Protein AF-A0A0H1B992-F1 (afdb_monomer_lite)

Secondary structure (DSSP, 8-state):
---------HHHHHHHHHHH--PPPP-----PPP------------PPPP---PPP----S-SSSSSS-SS-SSSSSSSTT--S---------------SEEEEEEEES-STT-EEEEEEEEPPPP-TTEEEEEEEEE---HHHHHHHTT-TT----STTS-----S-EEEEEEEE-TT--S--TT-EEEE-SEEEE-TT--EEETTEEESEEEBTTTB--SSBSEEEEEGGG-EEPPTT--HHHHHHHHHHHHHHHHHHTTS---TT-EEEEES--HHHHHHHHHHHHHTTPEEEEE--GGGHHHHHHTT-SEEE-TTS-HHHHHHHHTTT-S-EEEEESSHHIIIIIS-TT--TT-EE-HHHHHHHS-GGGT-

Organism: NCBI:txid2060906

Structure (mmCIF, N/CA/C/O backbone):
data_AF-A0A0H1B992-F1
#
_entry.id   AF-A0A0H1B992-F1
#
loop_
_atom_site.group_PDB
_atom_site.id
_atom_site.type_symbol
_atom_site.label_atom_id
_atom_site.label_alt_id
_atom_site.label_comp_id
_atom_site.label_asym_id
_atom_site.label_entity_id
_atom_site.label_seq_id
_atom_site.pdbx_PDB_ins_code
_atom_site.Cartn_x
_atom_site.Cartn_y
_atom_site.Cartn_z
_atom_site.occupancy
_atom_site.B_iso_or_equiv
_atom_site.auth_seq_id
_atom_site.auth_comp_id
_atom_site.auth_asym_id
_atom_site.auth_atom_id
_atom_site.pdbx_PDB_model_num
ATOM 1 N N . MET A 1 1 ? 22.104 -26.427 13.240 1.00 33.34 1 MET A N 1
ATOM 2 C CA . MET A 1 1 ? 21.343 -25.711 14.288 1.00 33.34 1 MET A CA 1
ATOM 3 C C . MET A 1 1 ? 20.213 -24.947 13.618 1.00 33.34 1 MET A C 1
ATOM 5 O O . MET A 1 1 ? 20.468 -23.982 12.915 1.00 33.34 1 MET A O 1
ATOM 9 N N . THR A 1 2 ? 18.980 -25.427 13.746 1.00 29.86 2 THR A N 1
ATOM 10 C CA . THR A 1 2 ? 17.779 -24.781 13.200 1.00 29.86 2 THR A CA 1
ATOM 11 C C . THR A 1 2 ? 17.479 -23.501 13.976 1.00 29.86 2 THR A C 1
ATOM 13 O O . THR A 1 2 ? 17.112 -23.558 15.150 1.00 29.86 2 THR A O 1
ATOM 16 N N . ALA A 1 3 ? 17.645 -22.343 13.335 1.00 29.53 3 ALA A N 1
ATOM 17 C CA . ALA A 1 3 ? 17.247 -21.063 13.903 1.00 29.53 3 ALA A CA 1
ATOM 18 C C . ALA A 1 3 ? 15.719 -21.039 14.063 1.00 29.53 3 ALA A C 1
ATOM 20 O O . ALA A 1 3 ? 14.977 -20.945 13.086 1.00 29.53 3 ALA A O 1
ATOM 21 N N . LYS A 1 4 ? 15.237 -21.152 15.307 1.00 29.66 4 LYS A N 1
ATOM 22 C CA . LYS A 1 4 ? 13.838 -20.877 15.652 1.00 29.66 4 LYS A CA 1
ATOM 23 C C . LYS A 1 4 ? 13.537 -19.430 15.257 1.00 29.66 4 LYS A C 1
ATOM 25 O O . LYS A 1 4 ? 14.027 -18.502 15.898 1.00 29.66 4 LYS A O 1
ATOM 30 N N . LYS A 1 5 ? 12.732 -19.243 14.208 1.00 37.19 5 LYS A N 1
ATOM 31 C CA . LYS A 1 5 ? 12.139 -17.951 13.850 1.00 37.19 5 LYS A CA 1
ATOM 32 C C . LYS A 1 5 ? 11.299 -17.509 15.053 1.00 37.19 5 LYS A C 1
ATOM 34 O O . LYS A 1 5 ? 10.285 -18.125 15.364 1.00 37.19 5 LYS A O 1
ATOM 39 N N . ARG A 1 6 ? 11.789 -16.525 15.806 1.00 35.16 6 ARG A N 1
ATOM 40 C CA . ARG A 1 6 ? 11.125 -16.014 17.007 1.00 35.16 6 ARG A CA 1
ATOM 41 C C . ARG A 1 6 ? 9.966 -15.135 16.535 1.00 35.16 6 ARG A C 1
ATOM 43 O O . ARG A 1 6 ? 10.181 -13.995 16.140 1.00 35.16 6 ARG A O 1
ATOM 50 N N . THR A 1 7 ? 8.758 -15.686 16.492 1.00 36.69 7 THR A N 1
ATOM 51 C CA . THR A 1 7 ? 7.529 -14.922 16.258 1.00 36.69 7 THR A CA 1
ATOM 52 C C . THR A 1 7 ? 7.305 -14.035 17.477 1.00 36.69 7 THR A C 1
ATOM 54 O O . THR A 1 7 ? 6.863 -14.504 18.522 1.00 36.69 7 THR A O 1
ATOM 57 N N . LEU A 1 8 ? 7.692 -12.765 17.369 1.00 40.56 8 LEU A N 1
ATOM 58 C CA . LEU A 1 8 ? 7.331 -11.745 18.349 1.00 40.56 8 LEU A CA 1
ATOM 59 C C . LEU A 1 8 ? 5.805 -11.655 18.404 1.00 40.56 8 LEU A C 1
ATOM 61 O O . LEU A 1 8 ? 5.127 -11.707 17.372 1.00 40.56 8 LEU A O 1
ATOM 65 N N . SER A 1 9 ? 5.252 -11.526 19.605 1.00 47.59 9 SER A N 1
ATOM 66 C CA . SER A 1 9 ? 3.835 -11.237 19.752 1.00 47.59 9 SER A CA 1
ATOM 67 C C . SER A 1 9 ? 3.519 -9.912 19.053 1.00 47.59 9 SER A C 1
ATOM 69 O O . SER A 1 9 ? 4.315 -8.978 19.035 1.00 47.59 9 SER A O 1
ATOM 71 N N . SER A 1 10 ? 2.322 -9.793 18.488 1.00 45.12 10 SER A N 1
ATOM 72 C CA . SER A 1 10 ? 1.835 -8.540 17.876 1.00 45.12 10 SER A CA 1
ATOM 73 C C . SER A 1 10 ? 1.993 -7.278 18.759 1.00 45.12 10 SER A C 1
ATOM 75 O O . SER A 1 10 ? 2.078 -6.175 18.228 1.00 45.12 10 SER A O 1
ATOM 77 N N . THR A 1 11 ? 2.089 -7.421 20.088 1.00 41.00 11 THR A N 1
ATOM 78 C CA . THR A 1 11 ? 2.408 -6.318 21.011 1.00 41.00 11 THR A CA 1
ATOM 79 C C . THR A 1 11 ? 3.899 -5.965 20.988 1.00 41.00 11 THR A C 1
ATOM 81 O O . THR A 1 11 ? 4.242 -4.792 20.895 1.00 41.00 11 THR A O 1
ATOM 84 N N . GLU A 1 12 ? 4.790 -6.958 20.999 1.00 48.06 12 GLU A N 1
ATOM 85 C CA . GLU A 1 12 ? 6.239 -6.747 20.872 1.00 48.06 12 GLU A CA 1
ATOM 86 C C . GLU A 1 12 ? 6.615 -6.194 19.489 1.00 48.06 12 GLU A C 1
ATOM 88 O O . GLU A 1 12 ? 7.501 -5.349 19.396 1.00 48.06 12 GLU A O 1
ATOM 93 N N . ASN A 1 13 ? 5.908 -6.597 18.424 1.00 52.28 13 ASN A N 1
ATOM 94 C CA . ASN A 1 13 ? 6.060 -6.004 17.089 1.00 52.28 13 ASN A CA 1
ATOM 95 C C . ASN A 1 13 ? 5.661 -4.525 17.073 1.00 52.28 13 ASN A C 1
ATOM 97 O O . ASN A 1 13 ? 6.377 -3.710 16.495 1.00 52.28 13 ASN A O 1
ATOM 101 N N . LEU A 1 14 ? 4.556 -4.167 17.737 1.00 44.19 14 LEU A N 1
ATOM 102 C CA . LEU A 1 14 ? 4.142 -2.772 17.890 1.00 44.19 14 LEU A CA 1
ATOM 103 C C . LEU A 1 14 ? 5.194 -1.979 18.677 1.00 44.19 14 LEU A C 1
ATOM 105 O O . LEU A 1 14 ? 5.631 -0.928 18.223 1.00 44.19 14 LEU A O 1
ATOM 109 N N . GLU A 1 15 ? 5.666 -2.489 19.814 1.00 52.94 15 GLU A N 1
ATOM 110 C CA . GLU A 1 15 ? 6.710 -1.823 20.601 1.00 52.94 15 GLU A CA 1
ATOM 111 C C . GLU A 1 15 ? 8.038 -1.687 19.839 1.00 52.94 15 GLU A C 1
ATOM 113 O O . GLU A 1 15 ? 8.702 -0.655 19.944 1.00 52.94 15 GLU A O 1
ATOM 118 N N . HIS A 1 16 ? 8.429 -2.697 19.058 1.00 54.69 16 HIS A N 1
ATOM 119 C CA . HIS A 1 16 ? 9.642 -2.675 18.242 1.00 54.69 16 HIS A CA 1
ATOM 120 C C . HIS A 1 16 ? 9.533 -1.689 17.070 1.00 54.69 16 HIS A C 1
ATOM 122 O O . HIS A 1 16 ? 10.437 -0.873 16.874 1.00 54.69 16 HIS A O 1
ATOM 128 N N . ALA A 1 17 ? 8.412 -1.699 16.341 1.00 52.25 17 ALA A N 1
ATOM 129 C CA . ALA A 1 17 ? 8.129 -0.729 15.286 1.00 52.25 17 ALA A CA 1
ATOM 130 C C . ALA A 1 17 ? 8.134 0.704 15.845 1.00 52.25 17 ALA A C 1
ATOM 132 O O . ALA A 1 17 ? 8.786 1.584 15.297 1.00 52.25 17 ALA A O 1
ATOM 133 N N . MET A 1 18 ? 7.498 0.947 16.995 1.00 56.59 18 MET A N 1
ATOM 134 C CA . MET A 1 18 ? 7.452 2.295 17.575 1.00 56.59 18 MET A CA 1
ATOM 135 C C . MET A 1 18 ? 8.812 2.775 18.107 1.00 56.59 18 MET A C 1
ATOM 137 O O . MET A 1 18 ? 9.089 3.972 18.081 1.00 56.59 18 MET A O 1
ATOM 141 N N . LYS A 1 19 ? 9.692 1.867 18.553 1.00 53.75 19 LYS A N 1
ATOM 142 C CA . LYS A 1 19 ? 11.072 2.206 18.954 1.00 53.75 19 LYS A CA 1
ATOM 143 C C . LYS A 1 19 ? 11.981 2.530 17.763 1.00 53.75 19 LYS A C 1
ATOM 145 O O . LYS A 1 19 ? 12.925 3.297 17.931 1.00 53.75 19 LYS A O 1
ATOM 150 N N . THR A 1 20 ? 11.708 1.964 16.588 1.00 46.25 20 THR A N 1
ATOM 151 C CA . THR A 1 20 ? 12.530 2.119 15.371 1.00 46.25 20 THR A CA 1
ATOM 152 C C . THR A 1 20 ? 12.124 3.310 14.497 1.00 46.25 20 THR A C 1
ATOM 154 O O . THR A 1 20 ? 12.910 3.737 13.661 1.00 46.25 20 THR A O 1
ATOM 157 N N . VAL A 1 21 ? 10.970 3.938 14.752 1.00 43.44 21 VAL A N 1
ATOM 158 C CA . VAL A 1 21 ? 10.470 5.141 14.041 1.00 43.44 21 VAL A CA 1
ATOM 159 C C . VAL A 1 21 ? 11.277 6.432 14.335 1.00 43.44 21 VAL A C 1
ATOM 161 O O . VAL A 1 21 ? 10.907 7.525 13.920 1.00 43.44 21 VAL A O 1
ATOM 164 N N . LYS A 1 22 ? 12.447 6.348 14.981 1.00 36.16 22 LYS A N 1
ATOM 165 C CA . LYS A 1 22 ? 13.398 7.470 15.057 1.00 36.16 22 LYS A CA 1
ATOM 166 C C . LYS A 1 22 ? 14.376 7.404 13.885 1.00 36.16 22 LYS A C 1
ATOM 168 O O . LYS A 1 22 ? 15.439 6.805 14.005 1.00 36.16 22 LYS A O 1
ATOM 173 N N . ILE A 1 23 ? 14.027 8.024 12.760 1.00 34.78 23 ILE A N 1
ATOM 174 C CA . ILE A 1 23 ? 14.986 8.217 11.665 1.00 34.78 23 ILE A CA 1
ATOM 175 C C . ILE A 1 23 ? 15.911 9.383 12.039 1.00 34.78 23 ILE A C 1
ATOM 177 O O . ILE A 1 23 ? 15.449 10.456 12.429 1.00 34.78 23 ILE A O 1
ATOM 181 N N . SER A 1 24 ? 17.218 9.144 11.955 1.00 29.44 24 SER A N 1
ATOM 182 C CA . SER A 1 24 ? 18.274 10.153 12.050 1.00 29.44 24 SER A CA 1
ATOM 183 C C . SER A 1 24 ? 18.042 11.296 11.058 1.00 29.44 24 SER A C 1
ATOM 185 O O . SER A 1 24 ? 17.546 11.073 9.956 1.00 29.44 24 SER A O 1
ATOM 187 N N . GLN A 1 25 ? 18.405 12.519 11.449 1.00 24.23 25 GLN A N 1
ATOM 188 C CA . GLN A 1 25 ? 18.261 13.720 10.622 1.00 24.23 25 GLN A CA 1
ATOM 189 C C . GLN A 1 25 ? 18.847 13.519 9.209 1.00 24.23 25 GLN A C 1
ATOM 191 O O . GLN A 1 25 ? 19.928 12.937 9.092 1.00 24.23 25 GLN A O 1
ATOM 196 N N . PRO A 1 26 ? 18.192 14.015 8.142 1.00 28.14 26 PRO A N 1
ATOM 197 C CA . PRO A 1 26 ? 18.832 14.118 6.839 1.00 28.14 26 PRO A CA 1
ATOM 198 C C . PRO A 1 26 ? 20.002 15.100 6.949 1.00 28.14 26 PRO A C 1
ATOM 200 O O . PRO A 1 26 ? 19.810 16.274 7.260 1.00 28.14 26 PRO A O 1
ATOM 203 N N . THR A 1 27 ? 21.221 14.629 6.708 1.00 26.48 27 THR A N 1
ATOM 204 C CA . THR A 1 27 ? 22.403 15.482 6.572 1.00 26.48 27 THR A CA 1
ATOM 205 C C . THR A 1 27 ? 22.439 16.075 5.165 1.00 26.48 27 THR A C 1
ATOM 207 O O . THR A 1 27 ? 23.174 15.586 4.313 1.00 26.48 27 THR A O 1
ATOM 210 N N . THR A 1 28 ? 21.652 17.117 4.901 1.00 28.95 28 THR A N 1
ATOM 211 C CA . THR A 1 28 ? 21.875 18.012 3.750 1.00 28.95 28 THR A CA 1
ATOM 212 C C . THR A 1 28 ? 21.507 19.452 4.123 1.00 28.95 28 THR A C 1
ATOM 214 O O . THR A 1 28 ? 20.514 19.620 4.831 1.00 28.95 28 THR A O 1
ATOM 217 N N . PRO A 1 29 ? 22.270 20.476 3.686 1.00 27.73 29 PRO A N 1
ATOM 218 C CA . PRO A 1 29 ? 22.110 21.852 4.156 1.00 27.73 29 PRO A CA 1
ATOM 219 C C . PRO A 1 29 ? 20.812 22.500 3.664 1.00 27.73 29 PRO A C 1
ATOM 221 O O . PRO A 1 29 ? 20.338 22.205 2.566 1.00 27.73 29 PRO A O 1
ATOM 224 N N . ASP A 1 30 ? 20.290 23.404 4.491 1.00 30.11 30 ASP A N 1
ATOM 225 C CA . ASP A 1 30 ? 19.092 24.209 4.270 1.00 30.11 30 ASP 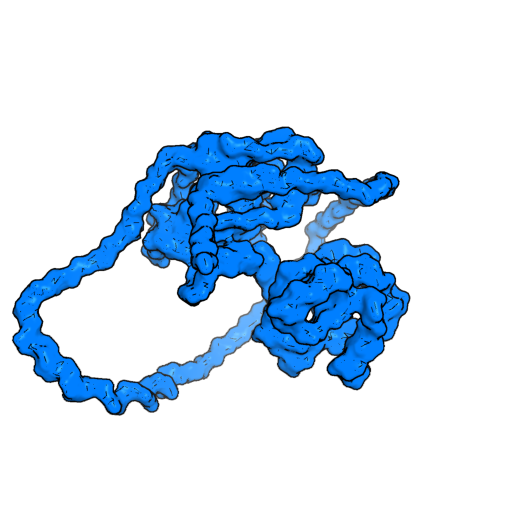A CA 1
ATOM 226 C C . ASP A 1 30 ? 19.105 24.938 2.917 1.00 30.11 30 ASP A C 1
ATOM 228 O O . ASP A 1 30 ? 19.989 25.748 2.633 1.00 30.11 30 ASP A O 1
ATOM 232 N N . HIS A 1 31 ? 18.069 24.710 2.110 1.00 26.52 31 HIS A N 1
ATOM 233 C CA . HIS A 1 31 ? 17.707 25.600 1.012 1.00 26.52 31 HIS A CA 1
ATOM 234 C C . HIS A 1 31 ? 16.240 26.010 1.155 1.00 26.52 31 HIS A C 1
ATOM 236 O O . HIS A 1 31 ? 15.357 25.175 1.353 1.00 26.52 31 HIS A O 1
ATOM 242 N N . GLU A 1 32 ? 16.025 27.324 1.102 1.00 23.48 32 GLU A N 1
ATOM 243 C CA . GLU A 1 32 ? 14.761 28.026 1.310 1.00 23.48 32 GLU A CA 1
ATOM 244 C C . GLU A 1 32 ? 13.613 27.435 0.478 1.00 23.48 32 GLU A C 1
ATOM 246 O O . GLU A 1 32 ? 13.739 27.208 -0.725 1.00 23.48 32 GLU A O 1
ATOM 251 N N . ILE A 1 33 ? 12.469 27.210 1.129 1.00 25.02 33 ILE A N 1
ATOM 252 C CA . ILE A 1 33 ? 11.219 26.777 0.498 1.00 25.02 33 ILE A CA 1
ATOM 253 C C . ILE A 1 33 ? 10.534 28.022 -0.088 1.00 25.02 33 ILE A C 1
ATOM 255 O O . ILE A 1 33 ? 10.126 28.888 0.691 1.00 25.02 33 ILE A O 1
ATOM 259 N N . PRO A 1 34 ? 10.337 28.141 -1.415 1.00 23.30 34 PRO A N 1
ATOM 260 C CA . PRO A 1 34 ? 9.554 29.233 -1.972 1.00 23.30 34 PRO A CA 1
ATOM 261 C C . PRO A 1 34 ? 8.068 29.016 -1.670 1.00 23.30 34 PRO A C 1
ATOM 263 O O . PRO A 1 34 ? 7.473 27.998 -2.031 1.00 23.30 34 PRO A O 1
ATOM 266 N N . THR A 1 35 ? 7.459 29.997 -1.015 1.00 27.19 35 THR A N 1
ATOM 267 C CA . THR A 1 35 ? 6.020 30.097 -0.768 1.00 27.19 35 THR A CA 1
ATOM 268 C C . THR A 1 35 ? 5.288 30.259 -2.106 1.00 27.19 35 THR A C 1
ATOM 270 O O . THR A 1 35 ? 5.366 31.318 -2.723 1.00 27.19 35 THR A O 1
ATOM 273 N N . ALA A 1 36 ? 4.570 29.233 -2.575 1.00 25.11 36 ALA A N 1
ATOM 274 C CA . ALA A 1 36 ? 3.721 29.337 -3.765 1.00 25.11 36 ALA A CA 1
ATOM 275 C C . ALA A 1 36 ? 2.233 29.314 -3.386 1.00 25.11 36 ALA A C 1
ATOM 277 O O . ALA A 1 36 ? 1.718 28.361 -2.804 1.00 25.11 36 ALA A O 1
ATOM 278 N N . CYS A 1 37 ? 1.605 30.440 -3.712 1.00 22.36 37 CYS A N 1
ATOM 279 C CA . CYS A 1 37 ? 0.256 30.917 -3.454 1.00 22.36 37 CYS A CA 1
ATOM 280 C C . CYS A 1 37 ? -0.909 29.945 -3.704 1.00 22.36 37 CYS A C 1
ATOM 282 O O . CYS A 1 37 ? -0.958 29.212 -4.689 1.00 22.36 37 CYS A O 1
ATOM 284 N N . ASN A 1 38 ? -1.930 30.111 -2.856 1.00 26.06 38 ASN A N 1
ATOM 285 C CA . ASN A 1 38 ? -3.332 29.829 -3.152 1.00 26.06 38 ASN A CA 1
ATOM 286 C C . ASN A 1 38 ? -3.735 30.474 -4.490 1.00 26.06 38 ASN A C 1
ATOM 288 O O . ASN A 1 38 ? -3.838 31.697 -4.572 1.00 26.06 38 ASN A O 1
ATOM 292 N N . ALA A 1 39 ? -4.022 29.663 -5.505 1.00 24.16 39 ALA A N 1
ATOM 293 C CA . ALA A 1 39 ? -4.836 30.072 -6.643 1.00 24.16 39 ALA A CA 1
ATOM 294 C C . ALA A 1 39 ? -6.157 29.300 -6.561 1.00 24.16 39 ALA A C 1
ATOM 296 O O . ALA A 1 39 ? -6.173 28.068 -6.587 1.00 24.16 39 ALA A O 1
ATOM 297 N N . GLY A 1 40 ? -7.247 30.042 -6.362 1.00 24.30 40 GLY A N 1
ATOM 298 C CA . GLY A 1 40 ? -8.601 29.513 -6.293 1.00 24.30 40 GLY A CA 1
ATOM 299 C C . GLY A 1 40 ? -9.002 28.849 -7.605 1.00 24.30 40 GLY A C 1
ATOM 300 O O . GLY A 1 40 ? -8.696 29.350 -8.685 1.00 24.30 40 GLY A O 1
ATOM 301 N N . VAL A 1 41 ? -9.688 27.716 -7.501 1.00 26.34 41 VAL A N 1
ATOM 302 C CA . VAL A 1 41 ? -10.303 27.066 -8.656 1.00 26.34 41 VAL A CA 1
ATOM 303 C C . VAL A 1 41 ? -11.676 27.701 -8.856 1.00 26.34 41 VAL A C 1
ATOM 305 O O . VAL A 1 41 ? -12.564 27.559 -8.014 1.00 26.34 41 VAL A O 1
ATOM 308 N N . ASP A 1 42 ? -11.791 28.453 -9.948 1.00 24.00 42 ASP A N 1
ATOM 309 C CA . ASP A 1 42 ? -13.036 28.975 -10.505 1.00 24.00 42 ASP A CA 1
ATOM 310 C C . ASP A 1 42 ? -13.973 27.811 -10.869 1.00 24.00 42 ASP A C 1
ATOM 312 O O . ASP A 1 42 ? -13.550 26.774 -11.381 1.00 24.00 42 ASP A O 1
ATOM 316 N N . ASN A 1 43 ? -15.249 27.976 -10.541 1.00 29.41 43 ASN A N 1
ATOM 317 C CA . ASN A 1 43 ? -16.262 26.933 -10.483 1.00 29.41 43 ASN A CA 1
ATOM 318 C C . ASN A 1 43 ? -17.294 27.142 -11.602 1.00 29.41 43 ASN A C 1
ATOM 320 O O . ASN A 1 43 ? -18.496 27.242 -11.350 1.00 29.41 43 ASN A O 1
ATOM 324 N N . SER A 1 44 ? -16.827 27.240 -12.848 1.00 23.16 44 SER A N 1
ATOM 325 C CA . SER A 1 44 ? -17.698 27.386 -14.015 1.00 23.16 44 SER A CA 1
ATOM 326 C C . SER A 1 44 ? -17.367 26.379 -15.127 1.00 23.16 44 SER A C 1
ATOM 328 O O . SER A 1 44 ? -16.296 26.375 -15.724 1.00 23.16 44 SER A O 1
ATOM 330 N N . SER A 1 45 ? -18.365 25.531 -15.413 1.00 27.22 45 SER A N 1
ATOM 331 C CA . SER A 1 45 ? -18.587 24.770 -16.658 1.00 27.22 45 SER A CA 1
ATOM 332 C C . SER A 1 45 ? -17.519 23.758 -17.110 1.00 27.22 45 SER A C 1
ATOM 334 O O . SER A 1 45 ? -16.673 24.044 -17.950 1.00 27.22 45 SER A O 1
ATOM 336 N N . ILE A 1 46 ? -17.687 22.504 -16.675 1.00 23.73 46 ILE A N 1
ATOM 337 C CA . ILE A 1 46 ? -17.327 21.327 -17.481 1.00 23.73 46 ILE A CA 1
ATOM 338 C C . ILE A 1 46 ? -18.625 20.559 -17.748 1.00 23.73 46 ILE A C 1
ATOM 340 O O . ILE A 1 46 ? -19.136 19.858 -16.873 1.00 23.73 46 ILE A O 1
ATOM 344 N N . GLU A 1 47 ? -19.181 20.720 -18.948 1.00 22.67 47 GLU A N 1
ATOM 345 C CA . GLU A 1 47 ? -20.176 19.794 -19.490 1.00 22.67 47 GLU A CA 1
ATOM 346 C C . GLU A 1 47 ? -19.491 18.440 -19.715 1.00 22.67 47 GLU A C 1
ATOM 348 O O . GLU A 1 47 ? -18.551 18.327 -20.502 1.00 22.67 47 GLU A O 1
ATOM 353 N N . MET A 1 48 ? -19.933 17.403 -19.002 1.00 23.61 48 MET A N 1
ATOM 354 C CA . MET A 1 48 ? -19.508 16.035 -19.285 1.00 23.61 48 MET A CA 1
ATOM 355 C C . MET A 1 48 ? -20.412 15.444 -20.365 1.00 23.61 48 MET A C 1
ATOM 357 O O . MET A 1 48 ? -21.610 15.271 -20.146 1.00 23.61 48 MET A O 1
ATOM 361 N N . GLN A 1 49 ? -19.813 15.111 -21.510 1.00 22.28 49 GLN A N 1
ATOM 362 C CA . GLN A 1 49 ? -20.423 14.255 -22.522 1.00 22.28 49 GLN A CA 1
ATOM 363 C C . GLN A 1 49 ? -20.823 12.911 -21.896 1.00 22.28 49 GLN A C 1
ATOM 365 O O . GLN A 1 49 ? -20.061 12.304 -21.139 1.00 22.28 49 GLN A O 1
ATOM 370 N N . GLU A 1 50 ? -22.040 12.470 -22.208 1.00 23.14 50 GLU A N 1
ATOM 371 C CA . GLU A 1 50 ? -22.608 11.197 -21.776 1.00 23.14 50 GLU A CA 1
ATOM 372 C C . GLU A 1 50 ? -21.677 10.028 -22.123 1.00 23.14 50 GLU A C 1
ATOM 374 O O . GLU A 1 50 ? -21.323 9.797 -23.279 1.00 23.14 50 GLU A O 1
ATOM 379 N N . VAL A 1 51 ? -21.306 9.245 -21.109 1.00 24.52 51 VAL A N 1
ATOM 380 C CA . VAL A 1 51 ? -20.634 7.960 -21.308 1.00 24.52 51 VAL A CA 1
ATOM 381 C C . VAL A 1 51 ? -21.659 6.990 -21.895 1.00 24.52 51 VAL A C 1
ATOM 383 O O . VAL A 1 51 ? -22.566 6.530 -21.196 1.00 24.52 51 VAL A O 1
ATOM 386 N N . GLN A 1 52 ? -21.516 6.687 -23.188 1.00 22.16 52 GLN A N 1
ATOM 387 C CA . GLN A 1 52 ? -22.266 5.637 -23.872 1.00 22.16 52 GLN A CA 1
ATOM 388 C C . GLN A 1 52 ? -22.146 4.312 -23.105 1.00 22.16 52 GLN A C 1
ATOM 390 O O . GLN A 1 52 ? -21.054 3.791 -22.873 1.00 22.16 52 GLN A O 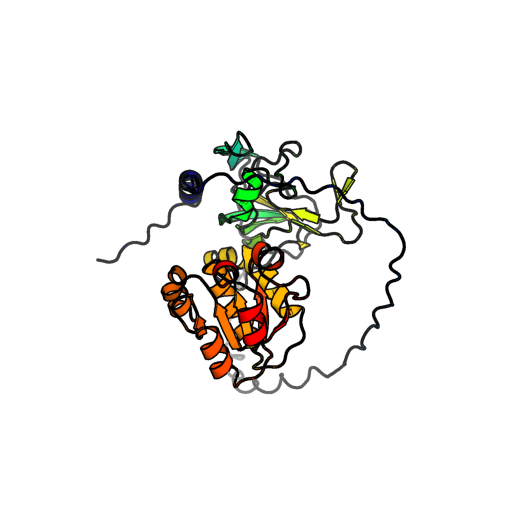1
ATOM 395 N N . ARG A 1 53 ? -23.297 3.751 -22.718 1.00 22.81 53 ARG A N 1
ATOM 396 C CA . ARG A 1 53 ? -23.405 2.374 -22.227 1.00 22.81 53 ARG A CA 1
ATOM 397 C C . ARG A 1 53 ? -23.101 1.422 -23.383 1.00 22.81 53 ARG A C 1
ATOM 399 O O . ARG A 1 53 ? -23.864 1.371 -24.344 1.00 22.81 53 ARG A O 1
ATOM 406 N N . PHE A 1 54 ? -22.025 0.650 -23.274 1.00 24.19 54 PHE A N 1
ATOM 407 C CA . PHE A 1 54 ? -21.779 -0.467 -24.184 1.00 24.19 54 PHE A CA 1
ATOM 408 C C . PHE A 1 54 ? -22.775 -1.613 -23.911 1.00 24.19 54 PHE A C 1
ATOM 410 O O . PHE A 1 54 ? -23.079 -1.884 -22.744 1.00 24.19 54 PHE A O 1
ATOM 417 N N . PRO A 1 55 ? -23.308 -2.278 -24.954 1.00 26.14 55 PRO A N 1
ATOM 418 C CA . PRO A 1 55 ? -24.231 -3.394 -24.798 1.00 26.14 55 PRO A CA 1
ATOM 419 C C . PRO A 1 55 ? -23.530 -4.641 -24.249 1.00 26.14 55 PRO A C 1
ATOM 421 O O . PRO A 1 55 ? -22.396 -4.959 -24.597 1.00 26.14 55 PRO A O 1
ATOM 424 N N . ASN A 1 56 ? -24.262 -5.344 -23.391 1.00 25.31 56 ASN A N 1
ATOM 425 C CA . ASN A 1 56 ? -23.910 -6.615 -22.771 1.00 25.31 56 ASN A CA 1
ATOM 426 C C . ASN A 1 56 ? -23.782 -7.704 -23.862 1.00 25.31 56 ASN A C 1
ATOM 428 O O . ASN A 1 56 ? -24.786 -7.974 -24.529 1.00 25.31 56 ASN A O 1
ATOM 432 N N . PRO A 1 57 ? -22.619 -8.344 -24.082 1.00 26.73 57 PRO A N 1
ATOM 433 C CA . PRO A 1 57 ? -22.545 -9.472 -24.997 1.00 26.73 57 PRO A CA 1
ATOM 434 C C . PRO A 1 57 ? -23.052 -10.722 -24.272 1.00 26.73 57 PRO A C 1
ATOM 436 O O . PRO A 1 57 ? -22.350 -11.337 -23.473 1.00 26.73 57 PRO A O 1
ATOM 439 N N . GLY A 1 58 ? -24.309 -11.079 -24.535 1.00 30.36 58 GLY A N 1
ATOM 440 C CA . GLY A 1 58 ? -24.838 -12.396 -24.206 1.00 30.36 58 GLY A CA 1
ATOM 441 C C . GLY A 1 58 ? -24.100 -13.468 -25.008 1.00 30.36 58 GLY A C 1
ATOM 442 O O . GLY A 1 58 ? -24.151 -13.468 -26.235 1.00 30.36 58 GLY A O 1
ATOM 443 N N . GLY A 1 59 ? -23.424 -14.374 -24.304 1.00 25.98 59 GLY A N 1
ATOM 444 C CA . GLY A 1 59 ? -22.790 -15.575 -24.841 1.00 25.98 59 GLY A CA 1
ATOM 445 C C . GLY A 1 59 ? -22.901 -16.696 -23.808 1.00 25.98 59 GLY A C 1
ATOM 446 O O . GLY A 1 59 ? -22.625 -16.492 -22.631 1.00 25.98 59 GLY A O 1
ATOM 447 N N . SER A 1 60 ? -23.404 -17.842 -24.245 1.00 27.75 60 SER A N 1
ATOM 448 C CA . SER A 1 60 ? -23.931 -18.969 -23.471 1.00 27.75 60 SER A CA 1
ATOM 449 C C . SER A 1 60 ? -22.931 -19.664 -22.534 1.00 27.75 60 SER A C 1
ATOM 451 O O . SER A 1 60 ? -21.934 -20.228 -22.983 1.00 27.75 60 SER A O 1
ATOM 453 N N . LEU A 1 61 ? -23.287 -19.746 -21.249 1.00 28.50 61 LEU A N 1
ATOM 454 C CA . LEU A 1 61 ? -22.761 -20.710 -20.275 1.00 28.50 61 LEU A CA 1
ATOM 455 C C . LEU A 1 61 ? -23.303 -22.112 -20.604 1.00 28.50 61 LEU A C 1
ATOM 457 O O . LEU A 1 61 ? -24.319 -22.525 -20.051 1.00 28.50 61 LEU A O 1
ATOM 461 N N . GLN A 1 62 ? -22.681 -22.826 -21.544 1.00 28.41 62 GLN A N 1
ATOM 462 C CA . GLN A 1 62 ? -23.034 -24.232 -21.802 1.00 28.41 62 GLN A CA 1
ATOM 463 C C . GLN A 1 62 ? -21.892 -25.111 -22.343 1.00 28.41 62 GLN A C 1
ATOM 465 O O . GLN A 1 62 ? -22.156 -26.215 -22.795 1.00 28.41 62 GLN A O 1
ATOM 470 N N . ALA A 1 63 ? -20.627 -24.678 -22.262 1.00 27.98 63 ALA A N 1
ATOM 471 C CA . ALA A 1 63 ? -19.500 -25.419 -22.851 1.00 27.98 63 ALA A CA 1
ATOM 472 C C . ALA A 1 63 ? -18.387 -25.854 -21.871 1.00 27.98 63 ALA A C 1
ATOM 474 O O . ALA A 1 63 ? -17.357 -26.340 -22.318 1.00 27.98 63 ALA A O 1
ATOM 475 N N . GLU A 1 64 ? -18.580 -25.751 -20.550 1.00 29.22 64 GLU A N 1
ATOM 476 C CA . GLU A 1 64 ? -17.599 -26.251 -19.555 1.00 29.22 64 GLU A CA 1
ATOM 477 C C . GLU A 1 64 ? -18.177 -27.312 -18.595 1.00 29.22 64 GLU A C 1
ATOM 479 O O . GLU A 1 64 ? -17.586 -27.621 -17.565 1.00 29.22 64 GLU A O 1
ATOM 484 N N . ALA A 1 65 ? -19.324 -27.913 -18.941 1.00 29.67 65 ALA A N 1
ATOM 485 C CA . ALA A 1 65 ? -19.974 -28.965 -18.147 1.00 29.67 65 ALA A CA 1
ATOM 486 C C . ALA A 1 65 ? -19.776 -30.397 -18.693 1.00 29.67 65 ALA A C 1
ATOM 488 O O . ALA A 1 65 ? -20.323 -31.341 -18.132 1.00 29.67 65 ALA A O 1
ATOM 489 N N . GLU A 1 66 ? -18.970 -30.595 -19.740 1.00 31.11 66 GLU A N 1
ATOM 490 C CA . GLU A 1 66 ? -18.729 -31.913 -20.349 1.00 31.11 66 GLU A CA 1
ATOM 491 C C . GLU A 1 66 ? -17.240 -32.292 -20.311 1.00 31.11 66 GLU A C 1
ATOM 493 O O . GLU A 1 66 ? -16.597 -32.460 -21.340 1.00 31.11 66 GLU A O 1
ATOM 498 N N . MET A 1 67 ? -16.655 -32.418 -19.113 1.00 29.03 67 MET A N 1
ATOM 499 C CA . MET A 1 67 ? -15.382 -33.151 -18.957 1.00 29.03 67 MET A CA 1
ATOM 500 C C . MET A 1 67 ? -15.127 -33.742 -17.558 1.00 29.03 67 MET A C 1
ATOM 502 O O . MET A 1 67 ? -13.983 -34.018 -17.204 1.00 29.03 67 MET A O 1
ATOM 506 N N . THR A 1 68 ? -16.176 -33.989 -16.760 1.00 30.45 68 THR A N 1
ATOM 507 C CA . THR A 1 68 ? -16.067 -34.652 -15.437 1.00 30.45 68 THR A CA 1
ATOM 508 C C . THR A 1 68 ? -17.167 -35.682 -15.146 1.00 30.45 68 THR A C 1
ATOM 510 O O . THR A 1 68 ? -17.417 -36.028 -13.995 1.00 30.45 68 THR A O 1
ATOM 513 N N . THR A 1 69 ? -17.787 -36.264 -16.172 1.00 32.84 69 THR A N 1
ATOM 514 C CA . THR A 1 69 ? -18.681 -37.429 -16.039 1.00 32.84 69 THR A CA 1
ATOM 515 C C . THR A 1 69 ? -18.028 -38.669 -16.634 1.00 32.84 69 THR A C 1
ATOM 517 O O . THR A 1 69 ? -18.347 -39.058 -17.750 1.00 32.84 69 THR A O 1
ATOM 520 N N . ASN A 1 70 ? -17.063 -39.254 -15.915 1.00 33.41 70 ASN A N 1
ATOM 521 C CA . ASN A 1 70 ? -16.690 -40.675 -16.023 1.00 33.41 70 ASN A CA 1
ATOM 522 C C . ASN A 1 70 ? -15.672 -41.072 -14.941 1.00 33.41 70 ASN A C 1
ATOM 524 O O . ASN A 1 70 ? -14.562 -41.498 -15.231 1.00 33.41 70 ASN A O 1
ATOM 528 N N . CYS A 1 71 ? -16.054 -40.888 -13.677 1.00 31.80 71 CYS A N 1
ATOM 529 C CA . CYS A 1 71 ? -15.475 -41.567 -12.513 1.00 31.80 71 CYS A CA 1
ATOM 530 C C . CYS A 1 71 ? -16.309 -41.156 -11.299 1.00 31.80 71 CYS A C 1
ATOM 532 O O . CYS A 1 71 ? -15.930 -40.202 -10.638 1.00 31.80 71 CYS A O 1
ATOM 534 N N . ASN A 1 72 ? -17.487 -41.763 -11.085 1.00 36.12 72 ASN A N 1
ATOM 535 C CA . ASN A 1 72 ? -18.192 -41.769 -9.781 1.00 36.12 72 ASN A CA 1
ATOM 536 C C . ASN A 1 72 ? -19.476 -42.629 -9.752 1.00 36.12 72 ASN A C 1
ATOM 538 O O . ASN A 1 72 ? -20.360 -42.387 -8.938 1.00 36.12 72 ASN A O 1
ATOM 542 N N . HIS A 1 73 ? -19.589 -43.673 -10.582 1.00 35.69 73 HIS A N 1
ATOM 543 C CA . HIS A 1 73 ? -20.712 -44.620 -10.468 1.00 35.69 73 HIS A CA 1
ATOM 544 C C . HIS A 1 73 ? -20.472 -45.794 -9.505 1.00 35.69 73 HIS A C 1
ATOM 546 O O . HIS A 1 73 ? -21.379 -46.590 -9.319 1.00 35.69 73 HIS A O 1
ATOM 552 N N . SER A 1 74 ? -19.319 -45.874 -8.827 1.00 37.78 74 SER A N 1
ATOM 553 C CA . SER A 1 74 ? -19.064 -46.904 -7.801 1.00 37.78 74 SER A CA 1
ATOM 554 C C . SER A 1 74 ? -18.952 -46.371 -6.368 1.00 37.78 74 SER A C 1
ATOM 556 O O . SER A 1 74 ? -18.717 -47.153 -5.459 1.00 37.78 74 SER A O 1
ATOM 558 N N . ALA A 1 75 ? -19.101 -45.060 -6.148 1.00 35.25 75 ALA A N 1
ATOM 559 C CA . ALA A 1 75 ? -19.071 -44.462 -4.805 1.00 35.25 75 ALA A CA 1
ATOM 560 C C . ALA A 1 75 ? -20.475 -44.152 -4.253 1.00 35.25 75 ALA A C 1
ATOM 562 O O . ALA A 1 75 ? -20.630 -43.877 -3.067 1.00 35.25 75 ALA A O 1
ATOM 563 N N . ALA A 1 76 ? -21.502 -44.192 -5.110 1.00 36.06 76 ALA A N 1
ATOM 564 C CA . ALA A 1 76 ? -22.876 -43.863 -4.739 1.00 36.06 76 ALA A CA 1
ATOM 565 C C . ALA A 1 76 ? -23.644 -45.039 -4.101 1.00 36.06 76 ALA A C 1
ATOM 567 O O . ALA A 1 76 ? -24.598 -44.793 -3.374 1.00 36.06 76 ALA A O 1
ATOM 568 N N . GLU A 1 77 ? -23.217 -46.292 -4.305 1.00 38.59 77 GLU A N 1
ATOM 569 C CA . GLU A 1 77 ? -23.895 -47.473 -3.734 1.00 38.59 77 GLU A CA 1
ATOM 570 C C . GLU A 1 77 ? -23.403 -47.852 -2.321 1.00 38.59 77 GLU A C 1
ATOM 572 O O . GLU A 1 77 ? -24.117 -48.531 -1.589 1.00 38.59 77 GLU A O 1
ATOM 577 N N . GLU A 1 78 ? -22.236 -47.372 -1.872 1.00 36.91 78 GLU A N 1
ATOM 578 C CA . GLU A 1 78 ? -21.734 -47.648 -0.509 1.00 36.91 78 GLU A CA 1
ATOM 579 C C . GLU A 1 78 ? -22.228 -46.646 0.554 1.00 36.91 78 GLU A C 1
ATOM 581 O O . GLU A 1 78 ? -22.103 -46.902 1.751 1.00 36.91 78 GLU A O 1
ATOM 586 N N . LEU A 1 79 ? -22.844 -45.529 0.148 1.00 37.59 79 LEU A N 1
ATOM 587 C CA . LEU A 1 79 ? -23.352 -44.490 1.059 1.00 37.59 79 LEU A CA 1
ATOM 588 C C . LEU A 1 79 ? -24.823 -44.674 1.474 1.00 37.59 79 LEU A C 1
ATOM 590 O O . LEU A 1 79 ? -25.273 -44.008 2.405 1.00 37.59 79 LEU A O 1
ATOM 594 N N . GLU A 1 80 ? -25.575 -45.590 0.853 1.00 40.12 80 GLU A N 1
ATOM 595 C CA . GLU A 1 80 ? -26.982 -45.838 1.217 1.00 40.12 80 GLU A CA 1
ATOM 596 C C . GLU A 1 80 ? -27.173 -46.782 2.418 1.00 40.12 80 GLU A C 1
ATOM 598 O O . GLU A 1 80 ? -28.266 -46.823 2.984 1.00 40.12 80 GLU A O 1
ATOM 603 N N . ASN A 1 81 ? -26.119 -47.468 2.881 1.00 39.91 81 ASN A N 1
ATOM 604 C CA . ASN A 1 81 ? -26.217 -48.491 3.935 1.00 39.91 81 ASN A CA 1
ATOM 605 C C . ASN A 1 81 ? -25.742 -48.070 5.341 1.00 39.91 81 ASN A C 1
ATOM 607 O O . ASN A 1 81 ? -25.689 -48.917 6.225 1.00 39.91 81 ASN A O 1
ATOM 611 N N . ASN A 1 82 ? -25.453 -46.789 5.596 1.00 43.94 82 ASN A N 1
ATOM 612 C CA . ASN A 1 82 ? -25.120 -46.292 6.943 1.00 43.94 82 ASN A CA 1
ATOM 613 C C . ASN A 1 82 ? -25.952 -45.051 7.309 1.00 43.94 82 ASN A C 1
ATOM 615 O O . ASN A 1 82 ? -25.440 -43.939 7.411 1.00 43.94 82 ASN A O 1
ATOM 619 N N . LYS A 1 83 ? -27.261 -45.249 7.505 1.00 39.91 83 LYS A N 1
ATOM 620 C CA . LYS A 1 83 ? -28.182 -44.246 8.071 1.00 39.91 83 LYS A CA 1
ATOM 621 C C . LYS A 1 83 ? -28.276 -44.347 9.598 1.00 39.91 83 LYS A C 1
ATOM 623 O O . LYS A 1 83 ? -29.377 -44.382 10.135 1.00 39.91 83 LYS A O 1
ATOM 628 N N . ASP A 1 84 ? -27.133 -44.351 10.275 1.00 43.62 84 ASP A N 1
ATOM 629 C CA . ASP A 1 84 ? -27.089 -44.052 11.706 1.00 43.62 84 ASP A CA 1
ATOM 630 C C . ASP A 1 84 ? -26.546 -42.629 11.895 1.00 43.62 84 ASP A C 1
ATOM 632 O O . ASP A 1 84 ? -25.597 -42.199 11.242 1.00 43.62 84 ASP A O 1
ATOM 636 N N . GLU A 1 85 ? -27.245 -41.876 12.735 1.00 48.22 85 GLU A N 1
ATOM 637 C CA . GLU A 1 85 ? -27.185 -40.430 12.943 1.00 48.22 85 GLU A CA 1
ATOM 638 C C . GLU A 1 85 ? -25.752 -39.866 13.086 1.00 48.22 85 GLU A C 1
ATOM 640 O O . GLU A 1 85 ? -25.133 -39.947 14.145 1.00 48.22 85 GLU A O 1
ATOM 645 N N . MET A 1 86 ? -25.234 -39.206 12.042 1.00 37.22 86 MET A N 1
ATOM 646 C CA . MET A 1 86 ? -24.181 -38.193 12.194 1.00 37.22 86 MET A CA 1
ATOM 647 C C . MET A 1 86 ? -24.844 -36.819 12.265 1.00 37.22 86 MET A C 1
ATOM 649 O O . MET A 1 86 ? -25.201 -36.237 11.240 1.00 37.22 86 MET A O 1
ATOM 653 N N . GLU A 1 87 ? -24.990 -36.282 13.477 1.00 42.53 87 GLU A N 1
ATOM 654 C CA . GLU A 1 87 ? -25.188 -34.845 13.671 1.00 42.53 87 GLU A CA 1
ATOM 655 C C . GLU A 1 87 ? -24.011 -34.099 13.024 1.00 42.53 87 GLU A C 1
ATOM 657 O O . GLU A 1 87 ? -22.902 -34.037 13.559 1.00 42.53 87 GLU A O 1
ATOM 662 N N . ILE A 1 88 ? -24.243 -33.523 11.844 1.00 41.88 88 ILE A N 1
ATOM 663 C CA . ILE A 1 88 ? -23.336 -32.541 11.257 1.00 41.88 88 ILE A CA 1
ATOM 664 C C . ILE A 1 88 ? -23.532 -31.257 12.063 1.00 41.88 88 ILE A C 1
ATOM 666 O O . ILE A 1 88 ? -24.424 -30.460 11.779 1.00 41.88 88 ILE A O 1
ATOM 670 N N . SER A 1 89 ? -22.722 -31.069 13.106 1.00 41.03 89 SER A N 1
ATOM 671 C CA . SER A 1 89 ? -22.669 -29.804 13.835 1.00 41.03 89 SER A CA 1
ATOM 672 C C . SER A 1 89 ? -22.310 -28.682 12.857 1.00 41.03 89 SER A C 1
ATOM 674 O O . SER A 1 89 ? -21.277 -28.771 12.184 1.00 41.03 89 SER A O 1
ATOM 676 N N . GLU A 1 90 ? -23.131 -27.633 12.778 1.00 44.06 90 GLU A N 1
ATOM 677 C CA . GLU A 1 90 ? -22.803 -26.438 11.997 1.00 44.06 90 GLU A CA 1
ATOM 678 C C . GLU A 1 90 ? -21.399 -25.930 12.378 1.00 44.06 90 GLU A C 1
ATOM 680 O O . GLU A 1 90 ? -21.053 -25.921 13.567 1.00 44.06 90 GLU A O 1
ATOM 685 N N . PRO A 1 91 ? -20.559 -25.512 11.411 1.00 44.06 91 PRO A N 1
ATOM 686 C CA . PRO A 1 91 ? -19.233 -25.000 11.721 1.00 44.06 91 PRO A CA 1
ATOM 687 C C . PRO A 1 91 ? -19.365 -23.796 12.657 1.00 44.06 91 PRO A C 1
ATOM 689 O O . PRO A 1 91 ? -19.927 -22.761 12.295 1.00 44.06 91 PRO A O 1
ATOM 692 N N . SER A 1 92 ? -18.849 -23.942 13.878 1.00 53.19 92 SER A N 1
ATOM 693 C CA . SER A 1 92 ? -18.947 -22.910 14.902 1.00 53.19 92 SER A CA 1
ATOM 694 C C . SER A 1 92 ? -18.276 -21.626 14.413 1.00 53.19 92 SER A C 1
ATOM 696 O O . SER A 1 92 ? -17.117 -21.603 13.990 1.00 53.19 92 SER A O 1
ATOM 698 N N . THR A 1 93 ? -19.032 -20.527 14.429 1.00 58.97 93 THR A N 1
ATOM 699 C CA . THR A 1 93 ? -18.483 -19.212 14.089 1.00 58.97 93 THR A CA 1
ATOM 700 C C . THR A 1 93 ? -17.371 -18.886 15.091 1.00 58.97 93 THR A C 1
ATOM 702 O O . THR A 1 93 ? -17.621 -18.983 16.296 1.00 58.97 93 THR A O 1
ATOM 705 N N . PRO A 1 94 ? -16.160 -18.492 14.648 1.00 67.88 94 PRO A N 1
ATOM 706 C CA . PRO A 1 94 ? -15.079 -18.153 15.563 1.00 67.88 94 PRO A CA 1
ATOM 707 C C . PRO A 1 94 ? -15.534 -17.066 16.541 1.00 67.88 94 PRO A C 1
ATOM 709 O O . PRO A 1 94 ? -15.830 -15.942 16.134 1.00 67.88 94 PRO A O 1
ATOM 712 N N . GLN A 1 95 ? -15.599 -17.389 17.833 1.00 74.75 95 GLN A N 1
ATOM 713 C CA . GLN A 1 95 ? -15.902 -16.398 18.859 1.00 74.75 95 GLN A CA 1
ATOM 714 C C . GLN A 1 95 ? -14.628 -15.644 19.234 1.00 74.75 95 GLN A C 1
ATOM 716 O O . GLN A 1 95 ? -13.680 -16.205 19.784 1.00 74.75 95 GLN A O 1
ATOM 721 N N . PHE A 1 96 ? -14.611 -14.346 18.944 1.00 88.12 96 PHE A N 1
ATOM 722 C CA . PHE A 1 96 ? -13.550 -13.448 19.378 1.00 88.12 96 PHE A CA 1
ATOM 723 C C . PHE A 1 96 ? -13.946 -12.776 20.692 1.00 88.12 96 PHE A C 1
ATOM 725 O O . PHE A 1 96 ? -14.973 -12.107 20.771 1.00 88.12 96 PHE A O 1
ATOM 732 N N . VAL A 1 97 ? -13.097 -12.896 21.714 1.00 91.75 97 VAL A N 1
ATOM 733 C CA . VAL A 1 97 ? -13.217 -12.078 22.926 1.00 91.75 97 VAL A CA 1
ATOM 734 C C . VAL A 1 97 ? -12.688 -10.680 22.608 1.00 91.75 97 VAL A C 1
ATOM 736 O O . VAL A 1 97 ? -11.483 -10.492 22.416 1.00 91.75 97 VAL A O 1
ATOM 739 N N . ILE A 1 98 ? -13.593 -9.706 22.520 1.00 96.06 98 ILE A N 1
ATOM 740 C CA . ILE A 1 98 ? -13.266 -8.307 22.231 1.00 96.06 98 ILE A CA 1
ATOM 741 C C . ILE A 1 98 ? -13.104 -7.569 23.569 1.00 96.06 98 ILE A C 1
ATOM 743 O O . ILE A 1 98 ? -14.070 -7.485 24.325 1.00 96.06 98 ILE A O 1
ATOM 747 N N . PRO A 1 99 ? -11.905 -7.058 23.903 1.00 96.00 99 PRO A N 1
ATOM 748 C CA . PRO A 1 99 ? -11.689 -6.346 25.158 1.00 96.00 99 PRO A CA 1
ATOM 749 C C . PRO A 1 99 ? -12.293 -4.936 25.109 1.00 96.00 99 PRO A C 1
ATOM 751 O O . PRO A 1 99 ? -12.419 -4.347 24.040 1.00 96.00 99 PRO A O 1
ATOM 754 N N . GLU A 1 100 ? -12.578 -4.341 26.270 1.00 95.19 100 GLU A N 1
ATOM 755 C CA . GLU A 1 100 ? -13.040 -2.943 26.345 1.00 95.19 100 GLU A CA 1
ATOM 756 C C . GLU A 1 100 ? -11.975 -1.943 25.870 1.00 95.19 100 GLU A C 1
ATOM 758 O O . GLU A 1 100 ? -12.286 -0.881 25.322 1.00 95.19 100 GLU A O 1
ATOM 763 N N . THR A 1 101 ? -10.698 -2.277 26.082 1.00 95.31 101 THR A N 1
ATOM 764 C CA . THR A 1 101 ? -9.555 -1.446 25.697 1.00 95.31 101 THR A CA 1
ATOM 765 C C . THR A 1 101 ? -8.475 -2.255 24.990 1.00 95.31 101 THR A C 1
ATOM 767 O O . THR A 1 101 ? -8.361 -3.471 25.150 1.00 95.31 101 THR A O 1
ATOM 770 N N . CYS A 1 102 ? -7.658 -1.576 24.190 1.00 93.44 102 CYS A N 1
ATOM 771 C CA . CYS A 1 102 ? -6.543 -2.176 23.478 1.00 93.44 102 CYS A CA 1
ATOM 772 C C . CYS A 1 102 ? -5.334 -1.238 23.413 1.00 93.44 102 CYS A C 1
ATOM 774 O O . CYS A 1 102 ? -5.453 -0.035 23.646 1.00 93.44 102 CYS A O 1
ATOM 776 N N . LYS A 1 103 ? -4.160 -1.789 23.092 1.00 93.56 103 LYS A N 1
ATOM 777 C CA . LYS A 1 103 ? -2.947 -0.992 22.881 1.00 93.56 103 LYS A CA 1
ATOM 778 C C . LYS A 1 103 ? -3.026 -0.217 21.567 1.00 93.56 103 LYS A C 1
ATOM 780 O O . LYS A 1 103 ? -3.389 -0.784 20.537 1.00 93.56 103 LYS A O 1
ATOM 785 N N . ALA A 1 104 ? -2.614 1.043 21.605 1.00 93.06 104 ALA A N 1
ATOM 786 C CA . ALA A 1 104 ? -2.428 1.882 20.430 1.00 93.06 104 ALA A CA 1
ATOM 787 C C . ALA A 1 104 ? -1.166 2.737 20.563 1.00 93.06 104 ALA A C 1
ATOM 789 O O . ALA A 1 104 ? -0.827 3.195 21.653 1.00 93.06 104 ALA A O 1
ATOM 790 N N . GLY A 1 105 ? -0.493 2.965 19.439 1.00 91.94 105 GLY A N 1
ATOM 791 C CA . GLY A 1 105 ? 0.468 4.039 19.270 1.00 91.94 105 GLY A CA 1
ATOM 792 C C . GLY A 1 105 ? -0.274 5.365 19.155 1.00 91.94 105 GLY A C 1
ATOM 793 O O . GLY A 1 105 ? -0.926 5.632 18.149 1.00 91.94 105 GLY A O 1
ATOM 794 N N . VAL A 1 106 ? -0.184 6.175 20.203 1.00 89.00 106 VAL A N 1
ATOM 795 C CA . VAL A 1 106 ? -0.766 7.508 20.315 1.00 89.00 106 VAL A CA 1
ATOM 796 C C . VAL A 1 106 ? 0.273 8.557 19.945 1.00 89.00 106 VAL A C 1
ATOM 798 O O . VAL A 1 106 ? 1.347 8.627 20.541 1.00 89.00 106 VAL A O 1
ATOM 801 N N . VAL A 1 107 ? -0.057 9.386 18.962 1.00 87.19 107 VAL A N 1
ATOM 802 C CA . VAL A 1 107 ? 0.792 10.473 18.478 1.00 87.19 107 VAL A CA 1
ATOM 803 C C . VAL A 1 107 ? 0.794 11.628 19.478 1.00 87.19 107 VAL A C 1
ATOM 805 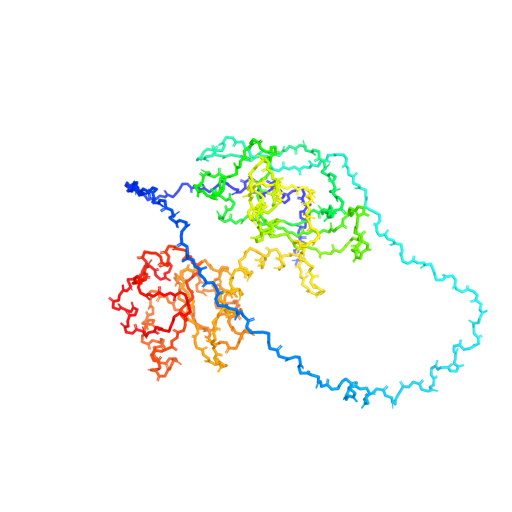O O . VAL A 1 107 ? -0.260 12.169 19.817 1.00 87.19 107 VAL A O 1
ATOM 808 N N . VAL A 1 108 ? 1.987 12.049 19.889 1.00 85.62 108 VAL A N 1
ATOM 809 C CA . VAL A 1 108 ? 2.250 13.148 20.828 1.00 85.62 108 VAL A CA 1
ATOM 810 C C . VAL A 1 108 ? 3.200 14.157 20.175 1.00 85.62 108 VAL A C 1
ATOM 812 O O . VAL A 1 108 ? 4.092 13.759 19.432 1.00 85.62 108 VAL A O 1
ATOM 815 N N . ASN A 1 109 ? 3.029 15.453 20.464 1.00 84.62 109 ASN A N 1
ATOM 816 C CA . ASN A 1 109 ? 3.883 16.549 19.969 1.00 84.62 109 ASN A CA 1
ATOM 817 C C . ASN A 1 109 ? 4.019 16.611 18.433 1.00 84.62 109 ASN A C 1
ATOM 819 O O . ASN A 1 109 ? 5.127 16.706 17.919 1.00 84.62 109 ASN A O 1
ATOM 823 N N . ARG A 1 110 ? 2.899 16.536 17.698 1.00 78.94 110 ARG A N 1
ATOM 824 C CA . ARG A 1 110 ? 2.863 16.558 16.216 1.00 78.94 110 ARG A CA 1
ATOM 825 C C . ARG A 1 110 ? 3.705 17.683 15.605 1.00 78.94 110 ARG A C 1
ATOM 827 O O . ARG A 1 110 ? 3.834 18.752 16.198 1.00 78.94 110 ARG A O 1
ATOM 834 N N . GLY A 1 111 ? 4.197 17.446 14.392 1.00 81.00 111 GLY A N 1
ATOM 835 C CA . GLY A 1 111 ? 5.176 18.305 13.729 1.00 81.00 111 GLY A CA 1
ATOM 836 C C . GLY A 1 111 ? 6.553 17.648 13.720 1.00 81.00 111 GLY A C 1
ATOM 837 O O . GLY A 1 111 ? 6.669 16.440 13.906 1.00 81.00 111 GLY A O 1
ATOM 838 N N . GLU A 1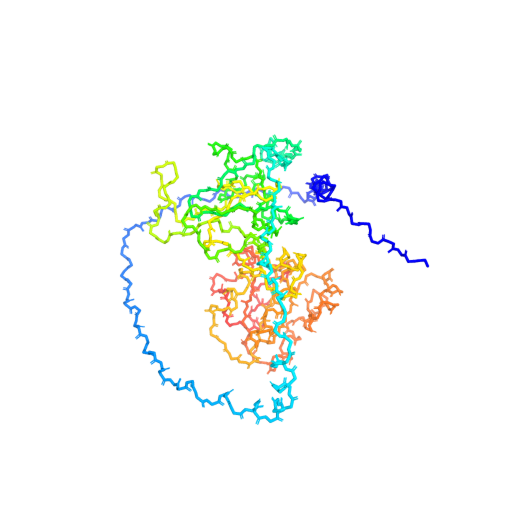 112 ? 7.614 18.432 13.547 1.00 85.44 112 GLU A N 1
ATOM 839 C CA . GLU A 1 112 ? 8.989 17.905 13.499 1.00 85.44 112 GLU A CA 1
ATOM 840 C C . GLU A 1 112 ? 9.409 17.138 14.767 1.00 85.44 112 GLU A C 1
ATOM 842 O O . GLU A 1 112 ? 10.244 16.241 14.702 1.00 85.44 112 GLU A O 1
ATOM 847 N N . ASN A 1 113 ? 8.779 17.432 15.909 1.00 87.75 113 ASN A N 1
ATOM 848 C CA . ASN A 1 113 ? 9.070 16.810 17.204 1.00 87.75 113 ASN A CA 1
ATOM 849 C C . ASN A 1 113 ? 8.091 15.685 17.580 1.00 87.75 113 ASN A C 1
ATOM 851 O O . ASN A 1 113 ? 7.932 15.377 18.769 1.00 87.75 113 ASN A O 1
ATOM 855 N N . TYR A 1 114 ? 7.410 15.091 16.593 1.00 88.12 114 TYR A N 1
ATOM 856 C CA . TYR A 1 114 ? 6.438 14.036 16.856 1.00 88.12 114 TYR A CA 1
ATOM 857 C C . TYR A 1 114 ? 7.071 12.854 17.598 1.00 88.12 114 TYR A C 1
ATOM 859 O O . TYR A 1 114 ? 8.236 12.494 17.429 1.00 88.12 114 TYR A O 1
ATOM 867 N N . SER A 1 115 ? 6.263 12.214 18.432 1.00 88.94 115 SER A N 1
ATOM 868 C CA . SER A 1 115 ? 6.602 10.961 19.096 1.00 88.94 115 SER A CA 1
ATOM 869 C C . SER A 1 115 ? 5.369 10.074 19.186 1.00 88.94 115 SER A C 1
ATOM 871 O O . SER A 1 115 ? 4.240 10.560 19.103 1.00 88.94 115 SER A O 1
ATOM 873 N N . ILE A 1 116 ? 5.576 8.769 19.351 1.00 89.81 116 ILE A N 1
ATOM 874 C CA . ILE A 1 116 ? 4.485 7.815 19.542 1.00 89.81 116 ILE A CA 1
ATOM 875 C C . ILE A 1 116 ? 4.619 7.186 20.928 1.00 89.81 116 ILE A C 1
ATOM 877 O O . ILE A 1 116 ? 5.665 6.635 21.272 1.00 89.81 116 ILE A O 1
ATOM 881 N N . LYS A 1 117 ? 3.554 7.273 21.728 1.00 91.81 117 LYS A N 1
ATOM 882 C CA . LYS A 1 117 ? 3.436 6.610 23.031 1.00 91.81 117 LYS A CA 1
ATOM 883 C C . LYS A 1 117 ? 2.489 5.429 22.929 1.00 91.81 117 LYS A C 1
ATOM 885 O O . LYS A 1 117 ? 1.443 5.530 22.303 1.00 91.81 117 LYS A O 1
ATOM 890 N N . ILE A 1 118 ? 2.828 4.318 23.570 1.00 93.25 118 ILE A N 1
ATOM 891 C CA . ILE A 1 118 ? 1.910 3.186 23.672 1.00 93.25 118 ILE A CA 1
ATOM 892 C C . ILE A 1 118 ? 0.938 3.441 24.826 1.00 93.25 118 ILE A C 1
ATOM 894 O O . ILE A 1 118 ? 1.347 3.480 25.984 1.00 93.25 118 ILE A O 1
ATOM 898 N N . GLU A 1 119 ? -0.348 3.574 24.518 1.00 93.31 119 GLU A N 1
ATOM 899 C CA . GLU A 1 119 ? -1.412 3.801 25.502 1.00 93.31 119 GLU A CA 1
ATOM 900 C C . GLU A 1 119 ? -2.525 2.753 25.364 1.00 93.31 119 GLU A C 1
ATOM 902 O O . GLU A 1 119 ? -2.639 2.072 24.342 1.00 93.31 119 GLU A O 1
ATOM 907 N N . ASN A 1 120 ? -3.345 2.604 26.409 1.00 92.94 120 ASN A N 1
ATOM 908 C CA . ASN A 1 120 ? -4.606 1.871 26.310 1.00 92.94 120 ASN A CA 1
ATOM 909 C C . ASN A 1 120 ? -5.688 2.826 25.789 1.00 92.94 120 ASN A C 1
ATOM 911 O O . ASN A 1 120 ? -5.924 3.876 26.383 1.00 92.94 120 ASN A O 1
ATOM 915 N N . VAL A 1 121 ? -6.363 2.447 24.707 1.00 89.56 121 VAL A N 1
ATOM 916 C CA . VAL A 1 121 ? -7.497 3.179 24.127 1.00 89.56 121 VAL A CA 1
ATOM 917 C C . VAL A 1 121 ? -8.733 2.290 24.109 1.00 89.56 121 VAL A C 1
ATOM 919 O O . VAL A 1 121 ? -8.613 1.066 24.083 1.00 89.56 121 VAL A O 1
ATOM 922 N N . LYS A 1 122 ? -9.926 2.888 24.118 1.00 93.00 122 LYS A N 1
ATOM 923 C CA . LYS A 1 122 ? -11.184 2.143 23.997 1.00 93.00 122 LYS A CA 1
ATOM 924 C C . LYS A 1 122 ? -11.235 1.415 22.649 1.00 93.00 122 LYS A C 1
ATOM 926 O O . LYS A 1 122 ? -10.906 2.016 21.627 1.00 93.00 122 LYS A O 1
ATOM 931 N N . VAL A 1 123 ? -11.662 0.154 22.643 1.00 94.88 123 VAL A N 1
ATOM 932 C CA . VAL A 1 123 ? -11.972 -0.546 21.391 1.00 94.88 123 VAL A CA 1
ATOM 933 C C . VAL A 1 123 ? -13.225 0.089 20.774 1.00 94.88 123 VAL A C 1
ATOM 935 O O . VAL A 1 123 ? -14.225 0.258 21.477 1.00 94.88 123 VAL A O 1
ATOM 938 N N . PRO A 1 124 ? -13.184 0.511 19.498 1.00 93.12 124 PRO A N 1
ATOM 939 C CA . PRO A 1 124 ? -14.338 1.130 18.862 1.00 93.12 124 PRO A CA 1
ATOM 940 C C . PRO A 1 124 ? -15.448 0.105 18.606 1.00 93.12 124 PRO A C 1
ATOM 942 O O . PRO A 1 124 ? -15.186 -1.063 18.332 1.00 93.12 124 PRO A O 1
ATOM 945 N N . GLU A 1 125 ? -16.693 0.571 18.650 1.00 94.81 125 GLU A N 1
ATOM 946 C CA . GLU A 1 125 ? -17.855 -0.206 18.219 1.00 94.81 125 GLU A CA 1
ATOM 947 C C . GLU A 1 125 ? -18.125 0.075 16.735 1.00 94.81 125 GLU A C 1
ATOM 949 O O . GLU A 1 125 ? -18.144 1.251 16.357 1.00 94.81 125 GLU A O 1
ATOM 954 N N . PRO A 1 126 ? -18.317 -0.953 15.885 1.00 95.69 126 PRO A N 1
ATOM 955 C CA . PRO A 1 126 ? -18.646 -0.729 14.484 1.00 95.69 126 PRO A CA 1
ATOM 956 C C . PRO A 1 126 ? -20.030 -0.088 14.354 1.00 95.69 126 PRO A C 1
ATOM 958 O O . PRO A 1 126 ? -20.985 -0.501 15.016 1.00 95.69 126 PRO A O 1
ATOM 961 N N . GLY A 1 127 ? -20.147 0.909 13.473 1.00 94.50 127 GLY A N 1
ATOM 962 C CA . GLY A 1 127 ? -21.448 1.404 13.029 1.00 94.50 127 GLY A CA 1
ATOM 963 C C . GLY A 1 127 ? -22.248 0.347 12.244 1.00 94.50 127 GLY A C 1
ATOM 964 O O . GLY A 1 127 ? -21.719 -0.718 11.927 1.00 94.50 127 GLY A O 1
ATOM 965 N N . PRO A 1 128 ? -23.513 0.631 11.876 1.00 95.25 128 PRO A N 1
ATOM 966 C CA . PRO A 1 128 ? -24.398 -0.346 11.230 1.00 95.25 128 PRO A CA 1
ATOM 967 C C . PRO A 1 128 ? -23.855 -0.968 9.935 1.00 95.25 128 PRO A C 1
ATOM 969 O O . PRO A 1 128 ? -24.088 -2.151 9.704 1.00 95.25 128 PRO A O 1
ATOM 972 N N . ASP A 1 129 ? -23.102 -0.198 9.142 1.00 94.12 129 ASP A N 1
ATOM 973 C CA . ASP A 1 129 ? -22.494 -0.620 7.867 1.00 94.12 129 ASP A CA 1
ATOM 974 C C . ASP A 1 129 ? -20.961 -0.800 7.967 1.00 94.12 129 ASP A C 1
ATOM 976 O O . ASP A 1 129 ? -20.235 -0.703 6.971 1.00 94.12 129 ASP A O 1
ATOM 980 N N . GLU A 1 130 ? -20.436 -0.987 9.180 1.00 95.81 130 GLU A N 1
ATOM 981 C CA . GLU A 1 130 ? -19.001 -1.128 9.440 1.00 95.81 130 GLU A CA 1
ATOM 982 C C . GLU A 1 130 ? -18.658 -2.502 10.016 1.00 95.81 130 GLU A C 1
ATOM 984 O O . GLU A 1 130 ? -19.479 -3.188 10.620 1.00 95.81 130 GLU A O 1
ATOM 989 N N . VAL A 1 131 ? -17.400 -2.888 9.862 1.00 96.81 131 VAL A N 1
ATOM 990 C CA . VAL A 1 131 ? -16.803 -4.051 10.510 1.00 96.81 131 VAL A CA 1
ATOM 991 C C . VAL A 1 131 ? -15.797 -3.599 11.556 1.00 96.81 131 VAL A C 1
ATOM 993 O O . VAL A 1 131 ? -15.125 -2.583 11.384 1.00 96.81 131 VAL A O 1
ATOM 996 N N . LEU A 1 132 ? -15.666 -4.368 12.632 1.00 97.56 132 LEU A N 1
ATOM 997 C CA . LEU A 1 132 ? -14.546 -4.268 13.558 1.00 97.56 132 LEU A CA 1
ATOM 998 C C . LEU A 1 132 ? -13.476 -5.265 13.132 1.00 97.56 132 LEU A C 1
ATOM 1000 O O . LEU A 1 132 ? -13.741 -6.465 13.023 1.00 97.56 132 LEU A O 1
ATOM 1004 N N . ILE A 1 133 ? -12.261 -4.771 12.936 1.00 97.75 133 ILE A N 1
ATOM 1005 C CA . ILE A 1 133 ? -11.110 -5.566 12.521 1.00 97.75 133 ILE A CA 1
ATOM 1006 C C . ILE A 1 133 ? -10.124 -5.627 13.678 1.00 97.75 133 ILE A C 1
ATOM 1008 O O . ILE A 1 133 ? -9.724 -4.590 14.209 1.00 97.75 133 ILE A O 1
ATOM 1012 N N . LYS A 1 134 ? -9.700 -6.836 14.046 1.00 97.62 134 LYS A N 1
ATOM 1013 C CA . LYS A 1 134 ? -8.528 -7.054 14.896 1.00 97.62 134 LYS A CA 1
ATOM 1014 C C . LYS A 1 134 ? -7.287 -7.050 14.014 1.00 97.62 134 LYS A C 1
ATOM 1016 O O . LYS A 1 134 ? -7.156 -7.911 13.150 1.00 97.62 134 LYS A O 1
ATOM 1021 N N . ILE A 1 135 ? -6.396 -6.092 14.234 1.00 96.50 135 ILE A N 1
ATOM 1022 C CA . ILE A 1 135 ? -5.169 -5.925 13.455 1.00 96.50 135 ILE A CA 1
ATOM 1023 C C . ILE A 1 135 ? -4.119 -6.931 13.933 1.00 96.50 135 ILE A C 1
ATOM 1025 O O . ILE A 1 135 ? -3.764 -6.985 15.120 1.00 96.50 135 ILE A O 1
ATOM 1029 N N . ASP A 1 136 ? -3.612 -7.705 12.980 1.00 93.19 136 ASP A N 1
ATOM 1030 C CA . ASP A 1 136 ? -2.570 -8.710 13.177 1.00 93.19 136 ASP A CA 1
ATOM 1031 C C . ASP A 1 136 ? -1.195 -8.167 12.771 1.00 93.19 136 ASP A C 1
ATOM 1033 O O . ASP A 1 136 ? -0.202 -8.412 13.460 1.00 93.19 136 ASP A O 1
ATOM 1037 N N . LEU A 1 137 ? -1.160 -7.373 11.696 1.00 93.75 137 LEU A N 1
ATOM 1038 C CA . LEU A 1 137 ? 0.041 -6.777 11.123 1.00 93.75 137 LEU A CA 1
ATOM 1039 C C . LEU A 1 137 ? -0.277 -5.378 10.580 1.00 93.75 137 LEU A C 1
ATOM 1041 O O . LEU A 1 137 ? -1.312 -5.166 9.958 1.00 93.75 137 LEU A O 1
ATOM 1045 N N . PHE A 1 138 ? 0.632 -4.428 10.754 1.00 91.81 138 PHE A N 1
ATOM 1046 C CA . PHE A 1 138 ? 0.621 -3.160 10.025 1.00 91.81 138 PHE A CA 1
ATOM 1047 C C . PHE A 1 138 ? 2.037 -2.853 9.543 1.00 91.81 138 PHE A C 1
ATOM 1049 O O . PHE A 1 138 ? 3.010 -3.447 10.019 1.00 91.81 138 PHE A O 1
ATOM 1056 N N . ARG A 1 139 ? 2.156 -1.927 8.594 1.00 86.25 139 ARG A N 1
ATOM 1057 C CA . ARG A 1 139 ? 3.443 -1.430 8.106 1.00 86.25 139 ARG A CA 1
ATOM 1058 C C . ARG A 1 139 ? 3.574 0.058 8.385 1.00 86.25 139 ARG A C 1
ATOM 1060 O O . ARG A 1 139 ? 2.592 0.737 8.661 1.00 86.25 139 ARG A O 1
ATOM 1067 N N . VAL A 1 140 ? 4.818 0.523 8.370 1.00 88.38 140 VAL A N 1
ATOM 1068 C CA . VAL A 1 140 ? 5.150 1.943 8.437 1.00 88.38 140 VAL A CA 1
ATOM 1069 C C . VAL A 1 140 ? 5.607 2.356 7.051 1.00 88.38 140 VAL A C 1
ATOM 1071 O O . VAL A 1 140 ? 6.571 1.799 6.522 1.00 88.38 140 VAL A O 1
ATOM 1074 N N . CYS A 1 141 ? 4.922 3.335 6.483 1.00 87.75 141 CYS A N 1
ATOM 1075 C CA . CYS A 1 141 ? 5.258 3.924 5.200 1.00 87.75 141 CYS A CA 1
ATOM 1076 C C . CYS A 1 141 ? 5.721 5.375 5.393 1.00 87.75 141 CYS A C 1
ATOM 1078 O O . CYS A 1 141 ? 5.350 6.051 6.354 1.00 87.75 141 CYS A O 1
ATOM 1080 N N . SER A 1 142 ? 6.519 5.894 4.457 1.00 83.19 142 SER A N 1
ATOM 1081 C CA . SER A 1 142 ? 6.938 7.304 4.445 1.00 83.19 142 SER A CA 1
ATOM 1082 C C . SER A 1 142 ? 5.747 8.269 4.490 1.00 83.19 142 SER A C 1
ATOM 1084 O O . SER A 1 142 ? 5.843 9.339 5.086 1.00 83.19 142 SER A O 1
ATOM 1086 N N . GLY A 1 143 ? 4.598 7.869 3.931 1.00 81.50 143 GLY A N 1
ATOM 1087 C CA . GLY A 1 143 ? 3.344 8.614 4.039 1.00 81.50 143 GLY A CA 1
ATOM 1088 C C . GLY A 1 143 ? 2.883 8.810 5.486 1.00 81.50 143 GLY A C 1
ATOM 1089 O O . GLY A 1 143 ? 2.449 9.907 5.829 1.00 81.50 143 GLY A O 1
ATOM 1090 N N . ASP A 1 144 ? 3.051 7.812 6.362 1.00 87.31 144 ASP A N 1
ATOM 1091 C CA . ASP A 1 144 ? 2.735 7.959 7.790 1.00 87.31 144 ASP A CA 1
ATOM 1092 C C . ASP A 1 144 ? 3.633 9.010 8.441 1.00 87.31 144 ASP A C 1
ATOM 1094 O O . ASP A 1 144 ? 3.163 9.843 9.211 1.00 87.31 144 ASP A O 1
ATOM 1098 N N . ILE A 1 145 ? 4.920 9.021 8.089 1.00 86.06 145 ILE A N 1
ATOM 1099 C CA . ILE A 1 145 ? 5.891 9.990 8.611 1.00 86.06 145 ILE A CA 1
ATOM 1100 C C . ILE A 1 145 ? 5.533 11.407 8.152 1.00 86.06 145 ILE A C 1
ATOM 1102 O O . ILE A 1 145 ? 5.537 12.329 8.967 1.00 86.06 145 ILE A O 1
ATOM 1106 N N . HIS A 1 146 ? 5.169 11.587 6.880 1.00 83.44 146 HIS A N 1
ATOM 1107 C CA . HIS A 1 146 ? 4.683 12.869 6.363 1.00 83.44 146 HIS A CA 1
ATOM 1108 C C . HIS A 1 146 ? 3.442 13.356 7.124 1.00 83.44 146 HIS A C 1
ATOM 1110 O O . HIS A 1 146 ? 3.353 14.537 7.469 1.00 83.44 146 HIS A O 1
ATOM 1116 N N . CYS A 1 147 ? 2.522 12.441 7.453 1.00 80.19 147 CYS A N 1
ATOM 1117 C CA . CYS A 1 147 ? 1.343 12.760 8.255 1.00 80.19 147 CYS A CA 1
ATOM 1118 C C . CYS A 1 147 ? 1.713 13.185 9.682 1.00 80.19 147 CYS A C 1
ATOM 1120 O O . CYS A 1 147 ? 1.181 14.165 1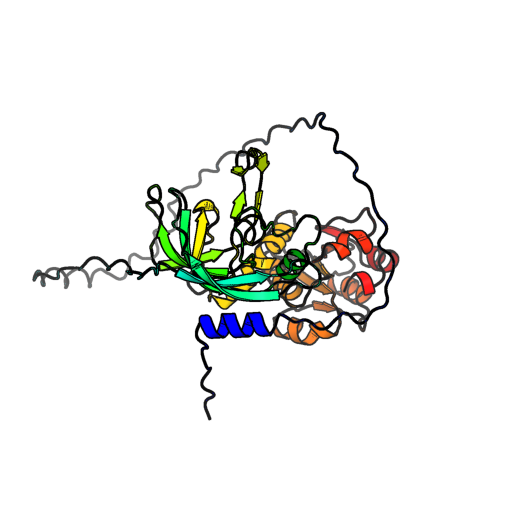0.206 1.00 80.19 147 CYS A O 1
ATOM 1122 N N . LEU A 1 148 ? 2.647 12.469 10.314 1.00 84.12 148 LEU A N 1
ATOM 1123 C CA . LEU A 1 148 ? 3.116 12.736 11.677 1.00 84.12 148 LEU A CA 1
ATOM 1124 C C . LEU A 1 148 ? 3.863 14.075 11.791 1.00 84.12 148 LEU A C 1
ATOM 1126 O O . LEU A 1 148 ? 3.677 14.802 12.772 1.00 84.12 148 LEU A O 1
ATOM 1130 N N . LYS A 1 149 ? 4.638 14.429 10.758 1.00 83.88 149 LYS A N 1
ATOM 1131 C CA . LYS A 1 149 ? 5.304 15.733 10.616 1.00 83.88 149 LYS A CA 1
ATOM 1132 C C . LYS A 1 149 ? 4.349 16.880 10.276 1.00 83.88 149 LYS A C 1
ATOM 1134 O O . LYS A 1 149 ? 4.752 18.036 10.334 1.00 83.88 149 LYS A O 1
ATOM 1139 N N . GLY A 1 150 ? 3.087 16.588 9.957 1.00 72.38 150 GLY A N 1
ATOM 1140 C CA . GLY A 1 150 ? 2.080 17.607 9.668 1.00 72.38 150 GLY A CA 1
ATOM 1141 C C . GLY A 1 150 ? 2.250 18.272 8.303 1.00 72.38 150 GLY A C 1
ATOM 1142 O O . GLY A 1 150 ? 1.948 19.457 8.170 1.00 72.38 150 GLY A O 1
ATOM 1143 N N . MET A 1 151 ? 2.722 17.533 7.290 1.00 73.31 151 MET A N 1
ATOM 1144 C CA . MET A 1 151 ? 2.806 18.063 5.926 1.00 73.31 151 MET A CA 1
ATOM 1145 C C . MET A 1 151 ? 1.427 18.542 5.424 1.00 73.31 151 MET A C 1
ATOM 1147 O O . MET A 1 151 ? 0.423 17.853 5.649 1.00 73.31 151 MET A O 1
ATOM 1151 N N . PRO A 1 152 ? 1.351 19.693 4.724 1.00 61.34 152 PRO A N 1
ATOM 1152 C CA . PRO A 1 152 ? 0.097 20.213 4.182 1.00 61.34 152 PRO A CA 1
ATOM 1153 C C . PRO A 1 152 ? -0.653 19.174 3.335 1.00 61.34 152 PRO A C 1
ATOM 1155 O O . PRO A 1 152 ? -0.058 18.495 2.503 1.00 61.34 152 PRO A O 1
ATOM 1158 N N . GLY A 1 153 ? -1.964 19.037 3.555 1.00 62.81 153 GLY A N 1
ATOM 1159 C CA . GLY A 1 153 ? -2.822 18.063 2.858 1.00 62.81 153 GLY A CA 1
ATOM 1160 C C . GLY A 1 153 ? -2.808 16.637 3.432 1.00 62.81 153 GLY A C 1
ATOM 1161 O O . GLY A 1 153 ? -3.697 15.855 3.115 1.00 62.81 153 GLY A O 1
ATOM 1162 N N . LEU A 1 154 ? -1.864 16.314 4.321 1.00 60.56 154 LEU A N 1
ATOM 1163 C CA . LEU A 1 154 ? -1.780 15.042 5.053 1.00 60.56 154 LEU A CA 1
ATOM 1164 C C . LEU A 1 154 ? -1.804 15.272 6.568 1.00 60.56 154 LEU A C 1
ATOM 1166 O O . LEU A 1 154 ? -1.223 14.528 7.353 1.00 60.56 154 LEU A O 1
ATOM 1170 N N . ILE A 1 155 ? -2.461 16.344 7.004 1.00 60.22 155 ILE A N 1
ATOM 1171 C CA . ILE A 1 155 ? -2.458 16.724 8.410 1.00 60.22 155 ILE A CA 1
ATOM 1172 C C . ILE A 1 155 ? -3.327 15.736 9.174 1.00 60.22 155 ILE A C 1
ATOM 1174 O O . ILE A 1 155 ? -4.557 15.795 9.132 1.00 60.22 155 ILE A O 1
ATOM 1178 N N . HIS A 1 156 ? -2.674 14.871 9.945 1.00 57.59 156 HIS A N 1
ATOM 1179 C CA . HIS A 1 156 ? -3.344 14.112 10.979 1.00 57.59 156 HIS A CA 1
ATOM 1180 C C . HIS A 1 156 ? -4.000 15.120 11.932 1.00 57.59 156 HIS A C 1
ATOM 1182 O O . HIS A 1 156 ? -3.326 15.844 12.669 1.00 57.59 156 HIS A O 1
ATOM 1188 N N . ASN A 1 157 ? -5.329 15.207 11.906 1.00 57.72 157 ASN A N 1
ATOM 1189 C CA . ASN A 1 157 ? -6.071 16.191 12.694 1.00 57.72 157 ASN A CA 1
ATOM 1190 C C . ASN A 1 157 ? -6.269 15.638 14.120 1.00 57.72 157 ASN A C 1
ATOM 1192 O O . ASN A 1 157 ? -6.568 14.457 14.241 1.00 57.72 157 ASN A O 1
ATOM 1196 N N . PRO A 1 158 ? -5.973 16.366 15.214 1.00 50.72 158 PRO A N 1
ATOM 1197 C CA . PRO A 1 158 ? -6.135 15.841 16.584 1.00 50.72 158 PRO A CA 1
ATOM 1198 C C . PRO A 1 158 ? -7.537 16.102 17.141 1.00 50.72 158 PRO A C 1
ATOM 1200 O O . PRO A 1 158 ? -8.005 15.396 18.032 1.00 50.72 158 PRO A O 1
ATOM 1203 N N . ASN A 1 159 ? -8.244 17.079 16.569 1.00 53.72 159 ASN A N 1
ATOM 1204 C CA . ASN A 1 159 ? -9.545 17.560 17.036 1.00 53.72 159 ASN A CA 1
ATOM 1205 C C . ASN A 1 159 ? -10.708 16.623 16.647 1.00 53.72 159 ASN A C 1
ATOM 1207 O O . ASN A 1 159 ? -11.869 16.929 16.881 1.00 53.72 159 ASN A O 1
ATOM 1211 N N . ASN A 1 160 ? -10.431 15.493 15.994 1.00 53.38 160 ASN A N 1
ATOM 1212 C CA . ASN A 1 160 ? -11.380 14.413 15.665 1.00 53.38 160 ASN A CA 1
ATOM 1213 C C . ASN A 1 160 ? -11.271 13.213 16.631 1.00 53.38 160 ASN A C 1
ATOM 1215 O O . ASN A 1 160 ? -11.880 12.178 16.360 1.00 53.38 160 ASN A O 1
ATOM 1219 N N . GLY A 1 161 ? -10.469 13.309 17.701 1.00 55.56 161 GLY A N 1
ATOM 1220 C CA . GLY A 1 161 ? -10.216 12.191 18.618 1.00 55.56 161 GLY A CA 1
ATOM 1221 C C . GLY A 1 161 ? -9.331 11.089 18.024 1.00 55.56 161 GLY A C 1
ATOM 1222 O O . GLY A 1 161 ? -9.135 10.051 18.653 1.00 55.56 161 GLY A O 1
ATOM 1223 N N . VAL A 1 162 ? -8.772 11.308 16.830 1.00 61.03 162 VAL A N 1
ATOM 1224 C CA . VAL A 1 162 ? -7.818 10.401 16.199 1.00 61.03 162 VAL A CA 1
ATOM 1225 C C . VAL A 1 162 ? -6.489 10.593 16.907 1.00 61.03 162 VAL A C 1
ATOM 1227 O O . VAL A 1 162 ? -5.846 11.645 16.829 1.00 61.03 162 VAL A O 1
ATOM 1230 N N . LYS A 1 163 ? -6.102 9.564 17.651 1.00 74.69 163 LYS A N 1
ATOM 1231 C CA . LYS A 1 163 ? -4.843 9.522 18.390 1.00 74.69 163 LYS A CA 1
ATOM 1232 C C . LYS A 1 163 ? -3.796 8.650 17.709 1.00 74.69 163 LYS A C 1
ATOM 1234 O O . LYS A 1 163 ? -2.620 8.856 17.967 1.00 74.69 163 LYS A O 1
ATOM 1239 N N . SER A 1 164 ? -4.215 7.719 16.856 1.00 84.56 164 SER A N 1
ATOM 1240 C CA . SER A 1 164 ? -3.350 6.719 16.234 1.00 84.56 164 SER A CA 1
ATOM 1241 C C . SER A 1 164 ? -3.165 6.983 14.741 1.00 84.56 164 SER A C 1
ATOM 1243 O O . SER A 1 164 ? -4.155 7.188 14.035 1.00 84.56 164 SER A O 1
ATOM 1245 N N . ALA A 1 165 ? -1.905 6.970 14.299 1.00 87.38 165 ALA A N 1
ATOM 1246 C CA . ALA A 1 165 ? -1.501 7.043 12.895 1.00 87.38 165 ALA A CA 1
ATOM 1247 C C . ALA A 1 165 ? -1.490 5.643 12.248 1.00 87.38 165 ALA A C 1
ATOM 1249 O O . ALA A 1 165 ? -1.980 4.676 12.835 1.00 87.38 165 ALA A O 1
ATOM 1250 N N . GLY A 1 166 ? -0.932 5.534 11.042 1.00 90.12 166 GLY A N 1
ATOM 1251 C CA . GLY A 1 166 ? -0.899 4.299 10.265 1.00 90.12 166 GLY A CA 1
ATOM 1252 C C . GLY A 1 166 ? -2.058 4.249 9.283 1.00 90.12 166 GLY A C 1
ATOM 1253 O O . GLY A 1 166 ? -3.220 4.257 9.688 1.00 90.12 166 GLY A O 1
ATOM 1254 N N . HIS A 1 167 ? -1.755 4.208 7.993 1.00 90.62 167 HIS A N 1
ATOM 1255 C CA . HIS A 1 167 ? -2.779 4.171 6.949 1.00 90.62 167 HIS A CA 1
ATOM 1256 C C . HIS A 1 167 ? -3.015 2.780 6.359 1.00 90.62 167 HIS A C 1
ATOM 1258 O O . HIS A 1 167 ? -3.820 2.639 5.441 1.00 90.62 167 HIS A O 1
ATOM 1264 N N . GLU A 1 168 ? -2.323 1.757 6.859 1.00 92.31 168 GLU A N 1
ATOM 1265 C CA . GLU A 1 168 ? -2.387 0.420 6.281 1.00 92.31 168 GLU A CA 1
ATOM 1266 C C . GLU A 1 168 ? -2.193 -0.720 7.276 1.00 92.31 168 GLU A C 1
ATOM 1268 O O . GLU A 1 168 ? -1.477 -0.597 8.272 1.00 92.31 168 GLU A O 1
ATOM 1273 N N . GLY A 1 169 ? -2.825 -1.859 7.002 1.00 94.06 169 GLY A N 1
ATOM 1274 C CA . GLY A 1 169 ? -2.659 -3.053 7.818 1.00 94.06 169 GLY A CA 1
ATOM 1275 C C . GLY A 1 169 ? -3.442 -4.254 7.322 1.00 94.06 169 GLY A C 1
ATOM 1276 O O . GLY A 1 169 ? -4.173 -4.187 6.340 1.00 94.06 169 GLY A O 1
ATOM 1277 N N . VAL A 1 170 ? -3.272 -5.364 8.023 1.00 96.69 170 VAL A N 1
ATOM 1278 C CA . VAL A 1 170 ? -3.942 -6.637 7.793 1.00 96.69 170 VAL A CA 1
ATOM 1279 C C . VAL A 1 170 ? -4.483 -7.150 9.117 1.00 96.69 170 VAL A C 1
ATOM 1281 O O . VAL A 1 170 ? -3.848 -7.027 10.171 1.00 96.69 170 VAL A O 1
ATOM 1284 N N . GLY A 1 171 ? -5.677 -7.721 9.066 1.00 96.44 171 GLY A N 1
ATOM 1285 C CA . GLY A 1 171 ? -6.328 -8.261 10.240 1.00 96.44 171 GLY A CA 1
ATOM 1286 C C . GLY A 1 171 ? -7.465 -9.205 9.909 1.00 96.44 171 GLY A C 1
ATOM 1287 O O . GLY A 1 171 ? -7.626 -9.666 8.776 1.00 96.44 171 GLY A O 1
ATOM 1288 N N . ARG A 1 172 ? -8.281 -9.467 10.926 1.00 97.50 172 ARG A N 1
ATOM 1289 C CA . ARG A 1 172 ? -9.467 -10.316 10.828 1.00 97.50 172 ARG A CA 1
ATOM 1290 C C . ARG A 1 172 ? -10.711 -9.575 11.275 1.00 97.50 172 ARG A C 1
ATOM 1292 O O . ARG A 1 172 ? -10.673 -8.856 12.274 1.00 97.50 172 ARG A O 1
ATOM 1299 N N . VAL A 1 173 ? -11.820 -9.787 10.574 1.00 97.81 173 VAL A N 1
ATOM 1300 C CA . VAL A 1 173 ? -13.134 -9.299 11.013 1.00 97.81 173 VAL A CA 1
ATOM 1301 C C . VAL A 1 173 ? -13.531 -10.027 12.296 1.00 97.81 173 VAL A C 1
ATOM 1303 O O . VAL A 1 173 ? -13.575 -11.252 12.319 1.00 97.81 173 VAL A O 1
ATOM 1306 N N . VAL A 1 174 ? -13.826 -9.289 13.365 1.00 97.81 174 VAL A N 1
ATOM 1307 C CA . VAL A 1 174 ? -14.205 -9.858 14.675 1.00 97.81 174 VAL A CA 1
ATOM 1308 C C . VAL A 1 174 ? -15.615 -9.479 15.121 1.00 97.81 174 VAL A C 1
ATOM 1310 O O . VAL A 1 174 ? -16.161 -10.120 16.013 1.00 97.81 174 VAL A O 1
ATOM 1313 N N . LYS A 1 175 ? -16.213 -8.454 14.504 1.00 97.19 175 LYS A N 1
ATOM 1314 C CA . LYS A 1 175 ? -17.602 -8.025 14.718 1.00 97.19 175 LYS A CA 1
ATOM 1315 C C . LYS A 1 175 ? -18.097 -7.288 13.477 1.00 97.19 175 LYS A C 1
ATOM 1317 O O . LYS A 1 175 ? -17.295 -6.652 12.794 1.00 97.19 175 LYS A O 1
ATOM 1322 N N . ILE A 1 176 ? -19.395 -7.345 13.205 1.00 97.06 176 ILE A N 1
ATOM 1323 C CA . ILE A 1 176 ? -20.033 -6.638 12.089 1.00 97.06 176 ILE A CA 1
ATOM 1324 C C . ILE A 1 176 ? -21.188 -5.777 12.597 1.00 97.06 176 ILE A C 1
ATOM 1326 O O . ILE A 1 176 ? -21.787 -6.078 13.632 1.00 97.06 176 ILE A O 1
ATOM 1330 N N . GLY A 1 177 ? -21.465 -4.693 11.882 1.00 96.75 177 GLY A N 1
ATOM 1331 C CA . GLY A 1 177 ? -22.605 -3.822 12.117 1.00 96.75 177 GLY A CA 1
ATOM 1332 C C . GLY A 1 177 ? -23.941 -4.490 11.796 1.00 96.75 177 GLY A C 1
ATOM 1333 O O . GLY A 1 177 ? -24.016 -5.472 11.060 1.00 96.75 177 GLY A O 1
ATOM 1334 N N . SER A 1 178 ? -25.019 -3.930 12.342 1.00 96.38 178 SER A N 1
ATOM 1335 C CA . SER A 1 178 ? -26.370 -4.504 12.290 1.00 96.38 178 SER A CA 1
ATOM 1336 C C . SER A 1 178 ? -26.993 -4.599 10.893 1.00 96.38 178 SER A C 1
ATOM 1338 O O . SER A 1 178 ? -27.986 -5.305 10.732 1.00 96.38 178 SER A O 1
ATOM 1340 N N . HIS A 1 179 ? -26.476 -3.878 9.895 1.00 96.44 179 HIS A N 1
ATOM 1341 C CA . HIS A 1 179 ? -26.981 -3.943 8.519 1.00 96.44 179 HIS A CA 1
ATOM 1342 C C . HIS A 1 179 ? -26.233 -4.958 7.649 1.00 96.44 179 HIS A C 1
ATOM 1344 O O . HIS A 1 179 ? -26.676 -5.256 6.540 1.00 96.44 179 HIS A O 1
ATOM 1350 N N . LEU A 1 180 ? -25.111 -5.491 8.132 1.00 94.38 180 LEU A N 1
ATOM 1351 C CA . LEU A 1 180 ? -24.266 -6.413 7.386 1.00 94.38 180 LEU A CA 1
ATOM 1352 C C . LEU A 1 180 ? -24.708 -7.852 7.661 1.00 94.38 180 LEU A C 1
ATOM 1354 O O . LEU A 1 180 ? -24.948 -8.223 8.808 1.00 94.38 180 LEU A O 1
ATOM 1358 N N . LYS A 1 181 ? -24.820 -8.665 6.607 1.00 89.31 181 LYS A N 1
ATOM 1359 C CA . LYS A 1 181 ? -25.258 -10.070 6.706 1.00 89.31 181 LYS A CA 1
ATOM 1360 C C . LYS A 1 181 ? -24.277 -11.053 6.071 1.00 89.31 181 LYS A C 1
ATOM 1362 O O . LYS A 1 181 ? -24.088 -12.140 6.601 1.00 89.31 181 LYS A O 1
ATOM 1367 N N . ASP A 1 182 ? -23.588 -10.634 5.012 1.00 89.50 182 ASP A N 1
ATOM 1368 C CA . ASP A 1 182 ? -22.794 -11.529 4.157 1.00 89.50 182 ASP A CA 1
ATOM 1369 C C . ASP A 1 182 ? -21.280 -11.470 4.437 1.00 89.50 182 ASP A C 1
ATOM 1371 O O . ASP A 1 182 ? -20.458 -11.794 3.581 1.00 89.50 182 ASP A O 1
ATOM 1375 N N . ILE A 1 183 ? -20.882 -11.049 5.643 1.00 92.25 183 ILE A N 1
ATOM 1376 C CA . ILE A 1 183 ? -19.470 -10.985 6.045 1.00 92.25 183 ILE A CA 1
ATOM 1377 C C . ILE A 1 183 ? -19.165 -12.079 7.057 1.00 92.25 183 ILE A C 1
ATOM 1379 O O . ILE A 1 183 ? -19.701 -12.106 8.165 1.00 92.25 183 ILE A O 1
ATOM 1383 N N . LYS A 1 184 ? -18.216 -12.942 6.701 1.00 92.94 184 LYS A N 1
ATOM 1384 C CA . LYS A 1 184 ? -17.737 -14.009 7.577 1.00 92.94 184 LYS A CA 1
ATOM 1385 C C . LYS A 1 184 ? -16.858 -13.447 8.700 1.00 92.94 184 LYS A C 1
ATOM 1387 O O . LYS A 1 184 ? -15.785 -12.896 8.450 1.00 92.94 184 LYS A O 1
ATOM 1392 N N . ILE A 1 185 ? -17.266 -13.657 9.951 1.00 96.06 185 ILE A N 1
ATOM 1393 C CA . ILE A 1 185 ? -16.396 -13.442 11.116 1.00 96.06 185 ILE A CA 1
ATOM 1394 C C . ILE A 1 185 ? -15.147 -14.327 10.983 1.00 96.06 185 ILE A C 1
ATOM 1396 O O . ILE A 1 185 ? -15.225 -15.511 10.661 1.00 96.06 185 ILE A O 1
ATOM 1400 N N . GLY A 1 186 ? -13.977 -13.735 11.203 1.00 95.56 186 GLY A N 1
ATOM 1401 C CA . GLY A 1 186 ? -12.669 -14.345 10.985 1.00 95.56 186 GLY A CA 1
ATOM 1402 C C . GLY A 1 186 ? -12.097 -14.145 9.578 1.00 95.56 186 GLY A C 1
ATOM 1403 O O . GLY A 1 186 ? -10.947 -14.526 9.358 1.00 95.56 186 GLY A O 1
ATOM 1404 N N . ALA A 1 187 ? -12.840 -13.535 8.642 1.00 95.69 187 ALA A N 1
ATOM 1405 C CA . ALA A 1 187 ? -12.327 -13.215 7.309 1.00 95.69 187 ALA A CA 1
ATOM 1406 C C . ALA A 1 187 ? -11.064 -12.347 7.393 1.00 95.69 187 ALA A C 1
ATOM 1408 O O . ALA A 1 187 ? -11.025 -11.370 8.146 1.00 95.69 187 ALA A O 1
ATOM 1409 N N . ARG A 1 188 ? -10.042 -12.713 6.609 1.00 96.94 188 ARG A N 1
ATOM 1410 C CA . ARG A 1 188 ? -8.780 -11.974 6.491 1.00 96.94 188 ARG A CA 1
ATOM 1411 C C . ARG A 1 188 ? -8.962 -10.787 5.561 1.00 96.94 188 ARG A C 1
ATOM 1413 O O . ARG A 1 188 ? -9.446 -10.942 4.440 1.00 96.94 188 ARG A O 1
ATOM 1420 N N . VAL A 1 189 ? -8.570 -9.613 6.038 1.00 96.94 189 VAL A N 1
ATOM 1421 C CA . VAL A 1 189 ? -8.829 -8.346 5.358 1.00 96.94 189 VAL A CA 1
ATOM 1422 C C . VAL A 1 189 ? -7.621 -7.430 5.424 1.00 96.94 189 VAL A C 1
ATOM 1424 O O . VAL A 1 189 ? -6.925 -7.375 6.439 1.00 96.94 189 VAL A O 1
ATOM 1427 N N . ALA A 1 190 ? -7.389 -6.702 4.340 1.00 95.12 190 ALA A N 1
ATOM 1428 C CA . ALA A 1 190 ? -6.446 -5.604 4.277 1.00 95.12 190 ALA A CA 1
ATOM 1429 C C . ALA A 1 190 ? -7.183 -4.270 4.463 1.00 95.12 190 ALA A C 1
ATOM 1431 O O . ALA A 1 190 ? -8.325 -4.090 4.033 1.00 95.12 190 ALA A O 1
ATOM 1432 N N . ILE A 1 191 ? -6.499 -3.338 5.114 1.00 94.31 191 ILE A N 1
ATOM 1433 C CA . ILE A 1 191 ? -6.917 -1.965 5.365 1.00 94.31 191 ILE A CA 1
ATOM 1434 C C . ILE A 1 191 ? -5.978 -1.082 4.555 1.00 94.31 191 ILE A C 1
ATOM 1436 O O . ILE A 1 191 ? -4.759 -1.191 4.698 1.00 94.31 191 ILE A O 1
ATOM 1440 N N . GLY A 1 192 ? -6.543 -0.225 3.712 1.00 91.12 192 GLY A N 1
ATOM 1441 C CA . GLY A 1 192 ? -5.791 0.755 2.939 1.00 91.12 192 GLY A CA 1
ATOM 1442 C C . GLY A 1 192 ? -6.012 2.185 3.423 1.00 91.12 192 GLY A C 1
ATOM 1443 O O . GLY A 1 192 ? -6.842 2.466 4.295 1.00 91.12 192 GLY A O 1
ATOM 1444 N N . LEU A 1 193 ? -5.296 3.103 2.773 1.00 89.00 193 LEU A N 1
ATOM 1445 C CA . LEU A 1 193 ? -5.359 4.536 3.050 1.00 89.00 193 LEU A CA 1
ATOM 1446 C C . LEU A 1 193 ? -6.778 5.100 2.892 1.00 89.00 193 LEU A C 1
ATOM 1448 O O . LEU A 1 193 ? -7.179 5.988 3.638 1.00 89.00 193 LEU A O 1
ATOM 1452 N N . LEU A 1 194 ? -7.549 4.592 1.931 1.00 87.62 194 LEU A N 1
ATOM 1453 C CA . LEU A 1 194 ? -8.895 5.074 1.656 1.00 87.62 194 LEU A CA 1
ATOM 1454 C C . LEU A 1 194 ? -9.912 4.437 2.616 1.00 87.62 194 LEU A C 1
ATOM 1456 O O . LEU A 1 194 ? -10.367 3.319 2.387 1.00 87.62 194 LEU A O 1
ATOM 1460 N N . TRP A 1 195 ? -10.310 5.164 3.663 1.00 87.88 195 TRP A N 1
ATOM 1461 C CA . TRP A 1 195 ? -11.325 4.695 4.612 1.00 87.88 195 TRP A CA 1
ATOM 1462 C C . TRP A 1 195 ? -12.738 4.799 4.044 1.00 87.88 195 TRP A C 1
ATOM 1464 O O . TRP A 1 195 ? -13.562 3.915 4.258 1.00 87.88 195 TRP A O 1
ATOM 1474 N N . ARG A 1 196 ? -13.049 5.881 3.322 1.00 84.19 196 ARG A N 1
ATOM 1475 C CA . ARG A 1 196 ? -14.333 6.045 2.624 1.00 84.19 196 ARG A CA 1
ATOM 1476 C C . ARG A 1 196 ? -14.178 6.991 1.445 1.00 84.19 196 ARG A C 1
ATOM 1478 O O . ARG A 1 196 ? -13.548 8.039 1.565 1.00 84.19 196 ARG A O 1
ATOM 1485 N N . TYR A 1 197 ? -14.828 6.656 0.336 1.00 78.56 197 TYR A N 1
ATOM 1486 C CA . TYR A 1 197 ? -14.983 7.538 -0.817 1.00 78.56 197 TYR A CA 1
ATOM 1487 C C . TYR A 1 197 ? -16.456 7.729 -1.157 1.00 78.56 197 TYR A C 1
ATOM 1489 O O . TYR A 1 197 ? -17.253 6.793 -1.107 1.00 78.56 197 TYR A O 1
ATOM 1497 N N . ASN A 1 198 ? -16.815 8.958 -1.509 1.00 70.12 198 ASN A N 1
ATOM 1498 C CA . ASN A 1 198 ? -18.138 9.315 -1.975 1.00 70.12 198 ASN A CA 1
ATOM 1499 C C . ASN A 1 198 ? -18.039 10.452 -2.994 1.00 70.12 198 ASN A C 1
ATOM 1501 O O . ASN A 1 198 ? -17.805 11.607 -2.635 1.00 70.12 198 ASN A O 1
ATOM 1505 N N . SER A 1 199 ? -18.281 10.130 -4.263 1.00 58.94 199 SER A N 1
ATOM 1506 C CA . SER A 1 199 ? -18.231 11.091 -5.370 1.00 58.94 199 SER A CA 1
ATOM 1507 C C . SER A 1 199 ? -19.246 12.232 -5.247 1.00 58.94 199 SER A C 1
ATOM 1509 O O . SER A 1 199 ? -19.026 13.301 -5.803 1.00 58.94 199 SER A O 1
ATOM 1511 N N . ARG A 1 200 ? -20.332 12.049 -4.482 1.00 59.53 200 ARG A N 1
ATOM 1512 C CA . ARG A 1 200 ? -21.344 13.087 -4.217 1.00 59.53 200 ARG A CA 1
ATOM 1513 C C . ARG A 1 200 ? -20.984 13.994 -3.033 1.00 59.53 200 ARG A C 1
ATOM 1515 O O . ARG A 1 200 ? -21.772 14.864 -2.669 1.00 59.53 200 ARG A O 1
ATOM 1522 N N . GLY A 1 201 ? -19.838 13.762 -2.387 1.00 57.47 201 GLY A N 1
ATOM 1523 C CA . GLY A 1 201 ? -19.384 14.533 -1.228 1.00 57.47 201 GLY A CA 1
ATOM 1524 C C . GLY A 1 201 ? -20.279 14.388 0.003 1.00 57.47 201 GLY A C 1
ATOM 1525 O O . GLY A 1 201 ? -20.205 15.206 0.907 1.00 57.47 201 GLY A O 1
ATOM 1526 N N . THR A 1 202 ? -21.153 13.379 0.077 1.00 55.66 202 THR A N 1
ATOM 1527 C CA . THR A 1 202 ? -22.116 13.272 1.190 1.00 55.66 202 THR A CA 1
ATOM 1528 C C . THR A 1 202 ? -21.534 12.615 2.441 1.00 55.66 202 THR A C 1
ATOM 1530 O O . THR A 1 202 ? -22.307 12.213 3.315 1.00 55.66 202 THR A O 1
ATOM 1533 N N . ASN A 1 203 ? -20.205 12.489 2.562 1.00 55.94 203 ASN A N 1
ATOM 1534 C CA . ASN A 1 203 ? -19.619 12.186 3.864 1.00 55.94 203 ASN A CA 1
ATOM 1535 C C . ASN A 1 203 ? -19.775 13.446 4.710 1.00 55.94 203 ASN A C 1
ATOM 1537 O O . ASN A 1 203 ? -19.069 14.430 4.510 1.00 55.94 203 ASN A O 1
ATOM 1541 N N . HIS A 1 204 ? -20.746 13.418 5.615 1.00 54.28 204 HIS A N 1
ATOM 1542 C CA . HIS A 1 204 ? -20.970 14.497 6.559 1.00 54.28 204 HIS A CA 1
ATOM 1543 C C . HIS A 1 204 ? -20.205 14.148 7.826 1.00 54.28 204 HIS A C 1
ATOM 1545 O O . HIS A 1 204 ? -20.689 13.413 8.685 1.00 54.28 204 HIS A O 1
ATOM 1551 N N . ARG A 1 205 ? -18.988 14.670 7.946 1.00 51.56 205 ARG A N 1
ATOM 1552 C CA . ARG A 1 205 ? -18.290 14.720 9.227 1.00 51.56 205 ARG A CA 1
ATOM 1553 C C . ARG A 1 205 ? -17.916 16.173 9.454 1.00 51.56 205 ARG A C 1
ATOM 1555 O O . ARG A 1 205 ? -17.292 16.774 8.595 1.00 51.56 205 ARG A O 1
ATOM 1562 N N . ARG A 1 206 ? -18.319 16.733 10.601 1.00 46.56 206 ARG A N 1
ATOM 1563 C CA . ARG A 1 206 ? -18.101 18.151 10.971 1.00 46.56 206 ARG A CA 1
ATOM 1564 C C . ARG A 1 206 ? -18.920 19.184 10.177 1.00 46.56 206 ARG A C 1
ATOM 1566 O O . ARG A 1 206 ? -18.548 20.345 10.150 1.00 46.56 206 ARG A O 1
ATOM 1573 N N . GLY A 1 207 ? -20.029 18.792 9.544 1.00 49.97 207 GLY A N 1
ATOM 1574 C CA . GLY A 1 207 ? -20.871 19.727 8.776 1.00 49.97 207 GLY A CA 1
ATOM 1575 C C . GLY A 1 207 ? -20.299 20.128 7.410 1.00 49.97 207 GLY A C 1
ATOM 1576 O O . GLY A 1 207 ? -20.970 20.826 6.657 1.00 49.97 207 GLY A O 1
ATOM 1577 N N . GLU A 1 208 ? -19.110 19.634 7.058 1.00 51.25 208 GLU A N 1
ATOM 1578 C CA . GLU A 1 208 ? -18.488 19.812 5.749 1.00 51.25 208 GLU A CA 1
ATOM 1579 C C . GLU A 1 208 ? -18.657 18.549 4.901 1.00 51.25 208 GLU A C 1
ATOM 1581 O O . GLU A 1 208 ? -18.593 17.419 5.395 1.00 51.25 208 GLU A O 1
ATOM 1586 N N . ARG A 1 209 ? -18.884 18.753 3.602 1.00 56.62 209 ARG A N 1
ATOM 1587 C CA . ARG A 1 209 ? -18.971 17.682 2.611 1.00 56.62 209 ARG A CA 1
ATOM 1588 C C . ARG A 1 209 ? -17.573 17.260 2.193 1.00 56.62 209 ARG A C 1
ATOM 1590 O O . ARG A 1 209 ? -16.907 17.979 1.455 1.00 56.62 209 ARG A O 1
ATOM 1597 N N . GLN A 1 210 ? -17.144 16.080 2.627 1.00 61.91 210 GLN A N 1
ATOM 1598 C CA . GLN A 1 210 ? -15.875 15.501 2.191 1.00 61.91 210 GLN A CA 1
ATOM 1599 C C . GLN A 1 210 ? -16.131 14.367 1.196 1.00 61.91 210 GLN A C 1
ATOM 1601 O O . GLN A 1 210 ? -16.937 13.468 1.433 1.00 61.91 210 GLN A O 1
ATOM 1606 N N . SER A 1 211 ? -15.446 14.384 0.056 1.00 69.12 211 SER A N 1
ATOM 1607 C CA . SER A 1 211 ? -15.520 13.285 -0.916 1.00 69.12 211 SER A CA 1
ATOM 1608 C C . SER A 1 211 ? -14.684 12.077 -0.492 1.00 69.12 211 SER A C 1
ATOM 1610 O O . SER A 1 211 ? -14.930 10.965 -0.955 1.00 69.12 211 SER A O 1
ATOM 1612 N N . MET A 1 212 ? -13.734 12.271 0.424 1.00 80.12 212 MET A N 1
ATOM 1613 C CA . MET A 1 212 ? -12.759 11.270 0.831 1.00 80.12 212 MET A CA 1
ATOM 1614 C C . MET A 1 212 ? -12.466 11.371 2.327 1.00 80.12 212 MET A C 1
ATOM 1616 O O . MET A 1 212 ? -12.408 12.469 2.870 1.00 80.12 212 MET A O 1
ATOM 1620 N N . LEU A 1 213 ? -12.295 10.220 2.971 1.00 84.44 213 LEU A N 1
ATOM 1621 C CA . LEU A 1 213 ? -11.795 10.094 4.335 1.00 84.44 213 LEU A CA 1
ATOM 1622 C C . LEU A 1 213 ? -10.630 9.110 4.334 1.00 84.44 213 LEU A C 1
ATOM 1624 O O . LEU A 1 213 ? -10.743 8.021 3.760 1.00 84.44 213 LEU A O 1
ATOM 1628 N N . LEU A 1 214 ? -9.538 9.498 4.981 1.00 86.62 214 LEU A N 1
ATOM 1629 C CA . LEU A 1 214 ? -8.276 8.775 4.973 1.00 86.62 214 LEU A CA 1
ATOM 1630 C C . LEU A 1 214 ? -7.967 8.130 6.333 1.00 86.62 214 LEU A C 1
ATOM 1632 O O . LEU A 1 214 ? -8.029 8.779 7.385 1.00 86.62 214 LEU A O 1
ATOM 1636 N N . THR A 1 215 ? -7.602 6.849 6.302 1.00 90.12 215 THR A N 1
ATOM 1637 C CA . THR A 1 215 ? -7.157 6.059 7.459 1.00 90.12 215 THR A CA 1
ATOM 1638 C C . THR A 1 215 ? -5.870 6.651 8.034 1.00 90.12 215 THR A C 1
ATOM 1640 O O . THR A 1 215 ? -4.917 6.887 7.298 1.00 90.12 215 THR A O 1
ATOM 1643 N N . GLY A 1 216 ? -5.833 6.918 9.342 1.00 86.56 216 GLY A N 1
ATOM 1644 C CA . GLY A 1 216 ? -4.660 7.490 10.019 1.00 86.56 216 GLY A CA 1
ATOM 1645 C C . GLY A 1 216 ? -4.467 8.999 9.829 1.00 86.56 216 GLY A C 1
ATOM 1646 O O . GLY A 1 216 ? -3.546 9.566 10.415 1.00 86.56 216 GLY A O 1
ATOM 1647 N N . VAL A 1 217 ? -5.342 9.660 9.061 1.00 83.75 217 VAL A N 1
ATOM 1648 C CA . VAL A 1 217 ? -5.322 11.117 8.839 1.00 83.75 217 VAL A CA 1
ATOM 1649 C C . VAL A 1 217 ? -6.623 11.737 9.348 1.00 83.75 217 VAL A C 1
ATOM 1651 O O . VAL A 1 217 ? -6.624 12.512 10.313 1.00 83.75 217 VAL A O 1
ATOM 1654 N N . ASP A 1 218 ? -7.743 11.332 8.744 1.00 81.06 218 ASP A N 1
ATOM 1655 C CA . ASP A 1 218 ? -9.078 11.808 9.093 1.00 81.06 218 ASP A CA 1
ATOM 1656 C C . ASP A 1 218 ? -9.718 10.941 10.173 1.00 81.06 218 ASP A C 1
ATOM 1658 O O . ASP A 1 218 ? -10.428 11.462 11.033 1.00 81.06 218 ASP A O 1
ATOM 1662 N N . VAL A 1 219 ? -9.471 9.630 10.157 1.00 85.25 219 VAL A N 1
ATOM 1663 C CA . VAL A 1 219 ? -10.030 8.628 11.087 1.00 85.25 219 VAL A CA 1
ATOM 1664 C C . VAL A 1 219 ? -8.908 7.832 11.776 1.00 85.25 219 VAL A C 1
ATOM 1666 O O . VAL A 1 219 ? -7.774 7.891 11.296 1.00 85.25 219 VAL A O 1
ATOM 1669 N N . PRO A 1 220 ? -9.170 7.111 12.894 1.00 87.50 220 PRO A N 1
ATOM 1670 C CA . PRO A 1 220 ? -8.153 6.303 13.583 1.00 87.50 220 PRO A CA 1
ATOM 1671 C C . PRO A 1 220 ? -7.381 5.404 12.622 1.00 87.50 220 PRO A C 1
ATOM 1673 O O . PRO A 1 220 ? -7.985 4.744 11.783 1.00 87.50 220 PRO A O 1
ATOM 1676 N N . GLY A 1 221 ? -6.054 5.423 12.730 1.00 91.50 221 GLY A N 1
ATOM 1677 C CA . GLY A 1 221 ? -5.166 4.629 11.895 1.00 91.50 221 GLY A CA 1
ATOM 1678 C C . GLY A 1 221 ? -4.955 3.203 12.389 1.00 91.50 221 GLY A C 1
ATOM 1679 O O . GLY A 1 221 ? -5.630 2.727 13.301 1.00 91.50 221 GLY A O 1
ATOM 1680 N N . THR A 1 222 ? -4.016 2.504 11.765 1.00 94.44 222 THR A N 1
ATOM 1681 C CA . THR A 1 222 ? -3.719 1.087 12.000 1.00 94.44 222 THR A CA 1
ATOM 1682 C C . THR A 1 222 ? -2.650 0.835 13.058 1.00 94.44 222 THR A C 1
ATOM 1684 O O . THR A 1 222 ? -2.410 -0.320 13.404 1.00 94.44 222 THR A O 1
ATOM 1687 N N . PHE A 1 223 ? -2.043 1.869 13.653 1.00 94.31 223 PHE A N 1
ATOM 1688 C CA . PHE A 1 223 ? -1.124 1.711 14.790 1.00 94.31 223 PHE A CA 1
ATOM 1689 C C . PHE A 1 223 ? -1.893 1.438 16.094 1.00 94.31 223 PHE A C 1
ATOM 1691 O O . PHE A 1 223 ? -1.668 2.068 17.126 1.00 94.31 223 PHE A O 1
ATOM 1698 N N . GLN A 1 224 ? -2.828 0.495 16.058 1.00 92.88 224 GLN A N 1
ATOM 1699 C CA . GLN A 1 224 ? -3.663 0.041 17.163 1.00 92.88 224 GLN A CA 1
ATOM 1700 C C . GLN A 1 224 ? -4.105 -1.400 16.910 1.00 92.88 224 GLN A C 1
ATOM 1702 O O . GLN A 1 224 ? -3.891 -1.952 15.837 1.00 92.88 224 GLN A O 1
ATOM 1707 N N . ARG A 1 225 ? -4.698 -2.048 17.913 1.00 94.88 225 ARG A N 1
ATOM 1708 C CA . ARG A 1 225 ? -5.066 -3.472 17.807 1.00 94.88 225 ARG A CA 1
ATOM 1709 C C . ARG A 1 225 ? -6.451 -3.702 17.215 1.00 94.88 225 ARG A C 1
ATOM 1711 O O . ARG A 1 225 ? -6.703 -4.803 16.737 1.00 94.88 225 ARG A O 1
ATOM 1718 N N . TYR A 1 226 ? -7.325 -2.699 17.253 1.00 95.88 226 TYR A N 1
ATOM 1719 C CA . TYR A 1 226 ? -8.679 -2.776 16.713 1.00 95.88 226 TYR A CA 1
ATOM 1720 C C . TYR A 1 226 ? -9.044 -1.487 15.983 1.00 95.88 226 TYR A C 1
ATOM 1722 O O . TYR A 1 226 ? -8.747 -0.401 16.475 1.00 95.88 226 TYR A O 1
ATOM 1730 N N . ILE A 1 227 ? -9.706 -1.613 14.837 1.00 95.06 227 ILE A N 1
ATOM 1731 C CA . ILE A 1 227 ? -10.154 -0.488 14.009 1.00 95.06 227 ILE A CA 1
ATOM 1732 C C . ILE A 1 227 ? -11.519 -0.802 13.393 1.00 95.06 227 ILE A C 1
ATOM 1734 O O . ILE A 1 227 ? -11.799 -1.960 13.080 1.00 95.06 227 ILE A O 1
ATOM 1738 N N . THR A 1 228 ? -12.359 0.217 13.202 1.00 94.94 228 THR A N 1
ATOM 1739 C CA . THR A 1 228 ? -13.580 0.086 12.399 1.00 94.94 228 THR A CA 1
ATOM 1740 C C . THR A 1 228 ? -13.347 0.507 10.954 1.00 94.94 228 THR A C 1
ATOM 1742 O O . THR A 1 228 ? -12.652 1.486 10.667 1.00 94.94 228 THR A O 1
ATOM 1745 N N . LEU A 1 229 ? -13.952 -0.229 10.029 1.00 94.06 229 LEU A N 1
ATOM 1746 C CA . LEU A 1 229 ? -13.860 0.030 8.597 1.00 94.06 229 LEU A CA 1
ATOM 1747 C C . LEU A 1 229 ? -15.245 -0.138 7.960 1.00 94.06 229 LEU A C 1
ATOM 1749 O O . LEU A 1 229 ? -15.920 -1.118 8.269 1.00 94.06 229 LEU A O 1
ATOM 1753 N N . PRO A 1 230 ? -15.695 0.765 7.073 1.00 93.69 230 PRO A N 1
ATOM 1754 C CA . PRO A 1 230 ? -16.886 0.535 6.271 1.00 93.69 230 PRO A CA 1
ATOM 1755 C C . PRO A 1 230 ? -16.710 -0.740 5.453 1.00 93.69 230 PRO A C 1
ATOM 1757 O O . PRO A 1 230 ? -15.648 -0.940 4.866 1.00 93.69 230 PRO A O 1
ATOM 1760 N N . GLU A 1 231 ? -17.749 -1.570 5.376 1.00 92.81 231 GLU A N 1
ATOM 1761 C CA . GLU A 1 231 ? -17.712 -2.831 4.619 1.00 92.81 231 GLU A CA 1
ATOM 1762 C C . GLU A 1 231 ? -17.185 -2.626 3.189 1.00 92.81 231 GLU A C 1
ATOM 1764 O O . GLU A 1 231 ? -16.282 -3.329 2.752 1.00 92.81 231 GLU A O 1
ATOM 1769 N N . LYS A 1 232 ? -17.625 -1.557 2.519 1.00 90.44 232 LYS A N 1
ATOM 1770 C CA . LYS A 1 232 ? -17.222 -1.208 1.145 1.00 90.44 232 LYS A CA 1
ATOM 1771 C C . LYS A 1 232 ? -15.751 -0.840 0.961 1.00 90.44 232 LYS A C 1
ATOM 1773 O O . LYS A 1 232 ? -15.289 -0.747 -0.173 1.00 90.44 232 LYS A O 1
ATOM 1778 N N . SER A 1 233 ? -15.042 -0.559 2.047 1.00 90.81 233 SER A N 1
ATOM 1779 C CA . SER A 1 233 ? -13.614 -0.223 2.030 1.00 90.81 233 SER A CA 1
ATOM 1780 C C . SER A 1 233 ? -12.744 -1.415 2.424 1.00 90.81 233 SER A C 1
ATOM 1782 O O . SER A 1 233 ? -11.518 -1.324 2.393 1.00 90.81 233 SER A O 1
ATOM 1784 N N . MET A 1 234 ? -13.368 -2.526 2.812 1.00 89.56 234 MET A N 1
ATOM 1785 C CA . MET A 1 234 ? -12.700 -3.763 3.168 1.00 89.56 234 MET A CA 1
ATOM 1786 C C . MET A 1 234 ? -12.160 -4.448 1.915 1.00 89.56 234 MET A C 1
ATOM 1788 O O . MET A 1 234 ? -12.869 -4.623 0.926 1.00 89.56 234 MET A O 1
ATOM 1792 N N . ILE A 1 235 ? -10.902 -4.878 1.973 1.00 92.81 235 ILE A N 1
ATOM 1793 C CA . ILE A 1 235 ? -10.275 -5.644 0.896 1.00 92.81 235 ILE A CA 1
ATOM 1794 C C . ILE A 1 235 ? -10.055 -7.057 1.415 1.00 92.81 235 ILE A C 1
ATOM 1796 O O . ILE A 1 235 ? -9.238 -7.269 2.309 1.00 92.81 235 ILE A O 1
ATOM 1800 N N . LEU A 1 236 ? -10.802 -8.024 0.884 1.00 94.81 236 LEU A N 1
ATOM 1801 C CA . LEU A 1 236 ? -10.615 -9.433 1.226 1.00 94.81 236 LEU A CA 1
ATOM 1802 C C . LEU A 1 236 ? -9.237 -9.901 0.756 1.00 94.81 236 LEU A C 1
ATOM 1804 O O . LEU A 1 236 ? -8.834 -9.635 -0.376 1.00 94.81 236 LEU A O 1
ATOM 1808 N N . ILE A 1 237 ? -8.523 -10.609 1.628 1.00 95.56 237 ILE A N 1
ATOM 1809 C CA . ILE A 1 237 ? -7.231 -11.201 1.284 1.00 95.56 237 ILE A CA 1
ATOM 1810 C C . ILE A 1 237 ? -7.487 -12.590 0.691 1.00 95.56 237 ILE A C 1
ATOM 1812 O O . ILE A 1 237 ? -8.061 -13.430 1.393 1.00 95.56 237 ILE A O 1
ATOM 1816 N N . PRO A 1 238 ? -7.067 -12.855 -0.561 1.00 92.94 238 PRO A N 1
ATOM 1817 C CA . PRO A 1 238 ? -7.244 -14.162 -1.181 1.00 92.94 238 PRO A CA 1
ATOM 1818 C C . PRO A 1 238 ? -6.554 -15.283 -0.400 1.00 92.94 238 PRO A C 1
ATOM 1820 O O . PRO A 1 238 ? -5.531 -15.079 0.265 1.00 92.94 238 PRO A O 1
ATOM 1823 N N . GLU A 1 239 ? -7.093 -16.495 -0.521 1.00 90.50 239 GLU A N 1
ATOM 1824 C CA . GLU A 1 239 ? -6.426 -17.689 -0.013 1.00 90.50 239 GLU A CA 1
ATOM 1825 C C . GLU A 1 239 ? -5.049 -17.860 -0.681 1.00 90.50 239 GLU A C 1
ATOM 1827 O O . GLU A 1 239 ? -4.842 -17.481 -1.832 1.00 90.50 239 GLU A O 1
ATOM 1832 N N . GLY A 1 240 ? -4.065 -18.352 0.073 1.00 92.19 240 GLY A N 1
ATOM 1833 C CA . GLY A 1 240 ? -2.677 -18.478 -0.388 1.00 92.19 240 GLY A CA 1
ATOM 1834 C C . GLY A 1 240 ? -1.833 -17.196 -0.311 1.00 92.19 240 GLY A C 1
ATOM 1835 O O . GLY A 1 240 ? -0.608 -17.290 -0.273 1.00 92.19 240 GLY A O 1
ATOM 1836 N N . VAL A 1 241 ? -2.434 -16.005 -0.196 1.00 93.94 241 VAL A N 1
ATOM 1837 C CA . VAL A 1 241 ? -1.682 -14.756 0.042 1.00 93.94 241 VAL A CA 1
ATOM 1838 C C . VAL A 1 241 ? -1.386 -14.626 1.534 1.00 93.94 241 VAL A C 1
ATOM 1840 O O . VAL A 1 241 ? -2.308 -14.690 2.346 1.00 93.94 241 VAL A O 1
ATOM 1843 N N . THR A 1 242 ? -0.122 -14.435 1.927 1.00 94.12 242 THR A N 1
ATOM 1844 C CA . THR A 1 242 ? 0.257 -14.256 3.345 1.00 94.12 242 THR A CA 1
ATOM 1845 C C . THR A 1 242 ? -0.099 -12.859 3.862 1.00 94.12 242 THR A C 1
ATOM 1847 O O . THR A 1 242 ? -0.242 -11.921 3.076 1.00 94.12 242 THR A O 1
ATOM 1850 N N . ASP A 1 243 ? -0.229 -12.699 5.184 1.00 91.94 243 ASP A N 1
ATOM 1851 C CA . ASP A 1 243 ? -0.517 -11.391 5.795 1.00 91.94 243 ASP A CA 1
ATOM 1852 C C . ASP A 1 243 ? 0.601 -10.381 5.490 1.00 91.94 243 ASP A C 1
ATOM 1854 O O . ASP A 1 243 ? 0.322 -9.226 5.182 1.00 91.94 243 ASP A O 1
ATOM 1858 N N . GLU A 1 244 ? 1.863 -10.819 5.485 1.00 90.56 244 GLU A N 1
ATOM 1859 C CA . GLU A 1 244 ? 3.010 -9.979 5.137 1.00 90.56 244 GLU A CA 1
ATOM 1860 C C . GLU A 1 244 ? 2.945 -9.511 3.687 1.00 90.56 244 GLU A C 1
ATOM 1862 O O . GLU A 1 244 ? 3.184 -8.337 3.412 1.00 90.56 244 GLU A O 1
ATOM 1867 N N . THR A 1 245 ? 2.584 -10.403 2.762 1.00 89.12 245 THR A N 1
ATOM 1868 C CA . THR A 1 245 ? 2.465 -10.058 1.342 1.00 89.12 245 THR A CA 1
ATOM 1869 C C . THR A 1 245 ? 1.329 -9.062 1.139 1.00 89.12 245 THR A C 1
ATOM 1871 O O . THR A 1 245 ? 1.534 -8.017 0.524 1.00 89.12 245 THR A O 1
ATOM 1874 N N . ALA A 1 246 ? 0.156 -9.327 1.720 1.00 91.94 246 ALA A N 1
ATOM 1875 C CA . ALA A 1 246 ? -0.989 -8.425 1.641 1.00 91.94 246 ALA A CA 1
ATOM 1876 C C . ALA A 1 246 ? -0.674 -7.043 2.235 1.00 91.94 246 ALA A C 1
ATOM 1878 O O . ALA A 1 246 ? -0.933 -6.026 1.592 1.00 91.94 246 ALA A O 1
ATOM 1879 N N . ALA A 1 247 ? -0.038 -6.997 3.409 1.00 88.31 247 ALA A N 1
ATOM 1880 C CA . ALA A 1 247 ? 0.371 -5.747 4.041 1.00 88.31 247 ALA A CA 1
ATOM 1881 C C . ALA A 1 247 ? 1.447 -5.005 3.237 1.00 88.31 247 ALA A C 1
ATOM 1883 O O . ALA A 1 247 ? 1.534 -3.788 3.319 1.00 88.31 247 ALA A O 1
ATOM 1884 N N . CYS A 1 248 ? 2.280 -5.703 2.458 1.00 83.56 248 CYS A N 1
ATOM 1885 C CA . CYS A 1 248 ? 3.230 -5.044 1.564 1.00 83.56 248 CYS A CA 1
ATOM 1886 C C . CYS A 1 248 ? 2.566 -4.441 0.329 1.00 83.56 248 CYS A C 1
ATOM 1888 O O . CYS A 1 248 ? 2.950 -3.354 -0.096 1.00 83.56 248 CYS A O 1
ATOM 1890 N N . VAL A 1 249 ? 1.602 -5.149 -0.254 1.00 87.31 249 VAL A N 1
ATOM 1891 C CA . VAL A 1 249 ? 0.963 -4.746 -1.510 1.00 87.31 249 VAL A CA 1
ATOM 1892 C C . VAL A 1 249 ? -0.057 -3.629 -1.286 1.00 87.31 249 VAL A C 1
ATOM 1894 O O . VAL A 1 249 ? -0.251 -2.806 -2.177 1.00 87.31 249 VAL A O 1
ATOM 1897 N N . ILE A 1 250 ? -0.697 -3.555 -0.116 1.00 87.81 250 ILE A N 1
ATOM 1898 C CA . ILE A 1 250 ? -1.809 -2.621 0.098 1.00 87.81 250 ILE A CA 1
ATOM 1899 C C . ILE A 1 250 ? -1.396 -1.139 0.037 1.00 87.81 250 ILE A C 1
ATOM 1901 O O . ILE A 1 250 ? -2.168 -0.343 -0.498 1.00 87.81 250 ILE A O 1
ATOM 1905 N N . CYS A 1 251 ? -0.181 -0.776 0.480 1.00 86.06 251 CYS A N 1
ATOM 1906 C CA . CYS A 1 251 ? 0.327 0.601 0.411 1.00 86.06 251 CYS A CA 1
ATOM 1907 C C . CYS A 1 251 ? 0.370 1.135 -1.025 1.00 86.06 251 CYS A C 1
ATOM 1909 O O . CYS A 1 251 ? -0.292 2.103 -1.400 1.00 86.06 251 CYS A O 1
ATOM 1911 N N . CYS A 1 252 ? 1.215 0.501 -1.836 1.00 83.69 252 CYS A N 1
ATOM 1912 C CA . CYS A 1 252 ? 1.672 1.026 -3.114 1.00 83.69 252 CYS A CA 1
ATOM 1913 C C . CYS A 1 252 ? 1.125 0.225 -4.295 1.00 83.69 252 CYS A C 1
ATOM 1915 O O . CYS A 1 252 ? 1.029 0.760 -5.396 1.00 83.69 252 CYS A O 1
ATOM 1917 N N . GLY A 1 253 ? 0.688 -1.015 -4.079 1.00 86.62 253 GLY A N 1
ATOM 1918 C CA . GLY A 1 253 ? 0.173 -1.886 -5.130 1.00 86.62 253 GLY A CA 1
ATOM 1919 C C . GLY A 1 253 ? -1.101 -1.358 -5.769 1.00 86.62 253 GLY A C 1
ATOM 1920 O O . GLY A 1 253 ? -1.192 -1.351 -6.989 1.00 86.62 253 GLY A O 1
ATOM 1921 N N . GLY A 1 254 ? -2.055 -0.845 -4.985 1.00 86.00 254 GLY A N 1
ATOM 1922 C CA . GLY A 1 254 ? -3.287 -0.251 -5.519 1.00 86.00 254 GLY A CA 1
ATOM 1923 C C . GLY A 1 254 ? -3.021 0.932 -6.466 1.00 86.00 254 GLY A C 1
ATOM 1924 O O . GLY A 1 254 ? -3.442 0.886 -7.627 1.00 86.00 254 GLY A O 1
ATOM 1925 N N . PRO A 1 255 ? -2.297 1.977 -6.018 1.00 83.88 255 PRO A N 1
ATOM 1926 C CA . PRO A 1 255 ? -1.899 3.094 -6.873 1.00 83.88 255 PRO A CA 1
ATOM 1927 C C . PRO A 1 255 ? -1.093 2.674 -8.110 1.00 83.88 255 PRO A C 1
ATOM 1929 O O . PRO A 1 255 ? -1.407 3.129 -9.210 1.00 83.88 255 PRO A O 1
ATOM 1932 N N . ILE A 1 256 ? -0.111 1.775 -7.962 1.00 89.88 256 ILE A N 1
ATOM 1933 C CA . ILE A 1 256 ? 0.718 1.287 -9.077 1.00 89.88 256 ILE A CA 1
ATOM 1934 C C . ILE A 1 256 ? -0.137 0.504 -10.081 1.00 89.88 256 ILE A C 1
ATOM 1936 O O . ILE A 1 256 ? -0.130 0.806 -11.272 1.00 89.88 256 ILE A O 1
ATOM 1940 N N . TYR A 1 257 ? -0.954 -0.440 -9.613 1.00 90.44 257 TYR A N 1
ATOM 1941 C CA . TYR A 1 257 ? -1.892 -1.187 -10.451 1.00 90.44 257 TYR A CA 1
ATOM 1942 C C . TYR A 1 257 ? -2.824 -0.252 -11.219 1.00 90.44 257 TYR A C 1
ATOM 1944 O O . TYR A 1 257 ? -3.069 -0.447 -12.414 1.00 90.44 257 TYR A O 1
ATOM 1952 N N . LYS A 1 258 ? -3.339 0.788 -10.551 1.00 86.56 258 LYS A N 1
ATOM 1953 C CA . LYS A 1 258 ? -4.184 1.787 -11.198 1.00 86.56 258 LYS A CA 1
ATOM 1954 C C . LYS A 1 258 ? -3.408 2.581 -12.245 1.00 86.56 258 LYS A C 1
ATOM 1956 O O . LYS A 1 258 ? -3.988 2.840 -13.292 1.00 86.56 258 LYS A O 1
ATOM 1961 N N . ALA A 1 259 ? -2.145 2.936 -12.006 1.00 85.06 259 ALA A N 1
ATOM 1962 C CA . ALA A 1 259 ? -1.310 3.623 -12.991 1.00 85.06 259 ALA A CA 1
ATOM 1963 C C . ALA A 1 259 ? -1.172 2.797 -14.278 1.00 85.06 259 ALA A C 1
ATOM 1965 O O . ALA A 1 259 ? -1.480 3.309 -15.349 1.00 85.06 259 ALA A O 1
ATOM 1966 N N . PHE A 1 260 ? -0.846 1.507 -14.172 1.00 88.12 260 PHE A N 1
ATOM 1967 C CA . PHE A 1 260 ? -0.765 0.608 -15.331 1.00 88.12 260 PHE A CA 1
ATOM 1968 C C . PHE A 1 260 ? -2.120 0.328 -15.991 1.00 88.12 260 PHE A C 1
ATOM 1970 O O . PHE A 1 260 ? -2.186 0.090 -17.186 1.00 88.12 260 PHE A O 1
ATOM 1977 N N . SER A 1 261 ? -3.222 0.373 -15.238 1.00 86.81 261 SER A N 1
ATOM 1978 C CA . SER A 1 261 ? -4.561 0.068 -15.773 1.00 86.81 261 SER A CA 1
ATOM 1979 C C . SER A 1 261 ? -5.278 1.269 -16.400 1.00 86.81 261 SER A C 1
ATOM 1981 O O . SER A 1 261 ? -6.420 1.131 -16.832 1.00 86.81 261 SER A O 1
ATOM 1983 N N . ARG A 1 262 ? -4.691 2.472 -16.364 1.00 83.62 262 ARG A N 1
ATOM 1984 C CA . ARG A 1 262 ? -5.314 3.693 -16.909 1.00 83.62 262 ARG A CA 1
ATOM 1985 C C . ARG A 1 262 ? -5.008 3.930 -18.378 1.00 83.62 262 ARG A C 1
ATOM 1987 O O . ARG A 1 262 ? -5.702 4.736 -18.991 1.00 83.62 262 ARG A O 1
ATOM 1994 N N . TRP A 1 263 ? -3.999 3.259 -18.908 1.00 80.75 263 TRP A N 1
ATOM 1995 C CA . TRP A 1 263 ? -3.474 3.520 -20.235 1.00 80.75 263 TRP A CA 1
ATOM 1996 C C . TRP A 1 263 ? -3.682 2.301 -21.118 1.00 80.75 263 TRP A C 1
ATOM 1998 O O . TRP A 1 263 ? -3.544 1.172 -20.654 1.00 80.75 263 TRP A O 1
ATOM 2008 N N . ALA A 1 264 ? -4.055 2.542 -22.371 1.00 82.25 264 ALA A N 1
ATOM 2009 C CA . ALA A 1 264 ? -4.110 1.486 -23.365 1.00 82.25 264 ALA A CA 1
ATOM 2010 C C . ALA A 1 264 ? -2.683 1.102 -23.766 1.00 82.25 264 ALA A C 1
ATOM 2012 O O . ALA A 1 264 ? -1.848 1.980 -23.985 1.00 82.25 264 ALA A O 1
ATOM 2013 N N . HIS A 1 265 ? -2.435 -0.195 -23.875 1.00 86.50 265 HIS A N 1
ATOM 2014 C CA . HIS A 1 265 ? -1.165 -0.770 -24.296 1.00 86.50 265 HIS A CA 1
ATOM 2015 C C . HIS A 1 265 ? -1.419 -2.093 -25.018 1.00 86.50 265 HIS A C 1
ATOM 2017 O O . HIS A 1 265 ? -2.489 -2.694 -24.882 1.00 86.50 265 HIS A O 1
ATOM 2023 N N . ASN A 1 266 ? -0.429 -2.540 -25.778 1.00 88.38 266 ASN A N 1
ATOM 2024 C CA . ASN A 1 266 ? -0.387 -3.864 -26.377 1.00 88.38 266 ASN A CA 1
ATOM 2025 C C . ASN A 1 266 ? 0.492 -4.798 -25.543 1.00 88.38 266 ASN A C 1
ATOM 2027 O O . ASN A 1 266 ? 1.405 -4.371 -24.832 1.00 88.38 266 ASN A O 1
ATOM 2031 N N . GLU A 1 267 ? 0.242 -6.099 -25.657 1.00 90.31 267 GLU A N 1
ATOM 2032 C CA . GLU A 1 267 ? 1.142 -7.096 -25.090 1.00 90.31 267 GLU A CA 1
ATOM 2033 C C . GLU A 1 267 ? 2.550 -6.943 -25.686 1.00 90.31 267 GLU A C 1
ATOM 2035 O O . GLU A 1 267 ? 2.729 -6.843 -26.899 1.00 90.31 267 GLU A O 1
ATOM 2040 N N . GLY A 1 268 ? 3.556 -6.910 -24.815 1.00 89.50 268 GLY A N 1
ATOM 2041 C CA . GLY A 1 268 ? 4.953 -6.704 -25.176 1.00 89.50 268 GLY A CA 1
ATOM 2042 C C . GLY A 1 268 ? 5.411 -5.244 -25.196 1.00 89.50 268 GLY A C 1
ATOM 2043 O O . GLY A 1 268 ? 6.617 -5.034 -25.348 1.00 89.50 268 GLY A O 1
ATOM 2044 N N . ASP A 1 269 ? 4.513 -4.268 -25.001 1.00 89.88 269 ASP A N 1
ATOM 2045 C CA . ASP A 1 269 ? 4.889 -2.856 -24.861 1.00 89.88 269 ASP A CA 1
ATOM 2046 C C . ASP A 1 269 ? 5.856 -2.661 -23.683 1.00 89.88 269 ASP A C 1
ATOM 2048 O O . ASP A 1 269 ? 5.802 -3.360 -22.666 1.00 89.88 269 ASP A O 1
ATOM 2052 N N . TRP A 1 270 ? 6.762 -1.693 -23.810 1.00 90.94 270 TRP A N 1
ATOM 2053 C CA . TRP A 1 270 ? 7.779 -1.420 -22.799 1.00 90.94 270 TRP A CA 1
ATOM 2054 C C . TRP A 1 270 ? 7.296 -0.402 -21.766 1.00 90.94 270 TRP A C 1
ATOM 2056 O O . TRP A 1 270 ? 6.806 0.672 -22.114 1.00 90.94 270 TRP A O 1
ATOM 2066 N N . ALA A 1 271 ? 7.497 -0.715 -20.488 1.00 91.00 271 ALA A N 1
ATOM 2067 C CA . ALA A 1 271 ? 7.280 0.179 -19.362 1.00 91.00 271 ALA A CA 1
ATOM 2068 C C . ALA A 1 271 ? 8.623 0.589 -18.750 1.00 91.00 271 ALA A C 1
ATOM 2070 O O . ALA A 1 271 ? 9.356 -0.264 -18.245 1.00 91.00 271 ALA A O 1
ATOM 2071 N N . LEU A 1 272 ? 8.919 1.891 -18.750 1.00 89.38 272 LEU A N 1
ATOM 2072 C CA . LEU A 1 272 ? 10.048 2.454 -18.014 1.00 89.38 272 LEU A CA 1
ATOM 2073 C C . LEU A 1 272 ? 9.573 2.910 -16.634 1.00 89.38 272 LEU A C 1
ATOM 2075 O O . LEU A 1 272 ? 8.840 3.889 -16.507 1.00 89.38 272 LEU A O 1
ATOM 2079 N N . ILE A 1 273 ? 9.989 2.192 -15.600 1.00 91.12 273 ILE A N 1
ATOM 2080 C CA . ILE A 1 273 ? 9.684 2.470 -14.198 1.00 91.12 273 ILE A CA 1
ATOM 2081 C C . ILE A 1 273 ? 10.857 3.245 -13.610 1.00 91.12 273 ILE A C 1
ATOM 2083 O O . ILE A 1 273 ? 11.988 2.772 -13.665 1.00 91.12 273 ILE A O 1
ATOM 2087 N N . ALA A 1 274 ? 10.588 4.416 -13.040 1.00 86.38 274 ALA A N 1
ATOM 2088 C CA . ALA A 1 274 ? 11.631 5.318 -12.558 1.00 86.38 274 ALA A CA 1
ATOM 2089 C C . ALA A 1 274 ? 11.249 6.000 -11.238 1.00 86.38 274 ALA A C 1
ATOM 2091 O O . ALA A 1 274 ? 10.069 6.066 -10.871 1.00 86.38 274 ALA A O 1
ATOM 2092 N N . ALA A 1 275 ? 12.247 6.566 -10.556 1.00 79.81 275 ALA A N 1
ATOM 2093 C CA . ALA A 1 275 ? 12.100 7.398 -9.363 1.00 79.81 275 ALA A CA 1
ATOM 2094 C C . ALA A 1 275 ? 11.306 6.706 -8.234 1.00 79.81 275 ALA A C 1
ATOM 2096 O O . ALA A 1 275 ? 10.454 7.308 -7.574 1.00 79.81 275 ALA A O 1
ATOM 2097 N N . GLY A 1 276 ? 11.523 5.406 -8.041 1.00 84.75 276 GLY A N 1
ATOM 2098 C CA . GLY A 1 276 ? 10.883 4.625 -6.986 1.00 84.75 276 GLY A CA 1
ATOM 2099 C C . GLY A 1 276 ? 11.853 4.177 -5.905 1.00 84.75 276 GLY A C 1
ATOM 2100 O O . GLY A 1 276 ? 13.053 4.031 -6.122 1.00 84.75 276 GLY A O 1
ATOM 2101 N N . SER A 1 277 ? 11.303 3.903 -4.724 1.00 87.25 277 SER A N 1
ATOM 2102 C CA . SER A 1 277 ? 11.992 3.080 -3.727 1.00 87.25 277 SER A CA 1
ATOM 2103 C C . SER A 1 277 ? 12.112 1.625 -4.212 1.00 87.25 277 SER A C 1
ATOM 2105 O O . SER A 1 277 ? 11.303 1.203 -5.048 1.00 87.25 277 SER A O 1
ATOM 2107 N N . PRO A 1 278 ? 13.009 0.804 -3.626 1.00 88.69 278 PRO A N 1
ATOM 2108 C CA . PRO A 1 278 ? 13.165 -0.593 -4.034 1.00 88.69 278 PRO A CA 1
ATOM 2109 C C . PRO A 1 278 ? 11.841 -1.364 -4.045 1.00 88.69 278 PRO A C 1
ATOM 2111 O O . PRO A 1 278 ? 11.524 -2.064 -5.001 1.00 88.69 278 PRO A O 1
ATOM 2114 N N . ALA A 1 279 ? 11.014 -1.181 -3.009 1.00 87.75 279 ALA A N 1
ATOM 2115 C CA . ALA A 1 279 ? 9.719 -1.849 -2.905 1.00 87.75 279 ALA A CA 1
ATOM 2116 C C . ALA A 1 279 ? 8.740 -1.426 -4.014 1.00 87.75 279 ALA A C 1
ATOM 2118 O O . ALA A 1 279 ? 8.018 -2.270 -4.539 1.00 87.75 279 ALA A O 1
ATOM 2119 N N . GLN A 1 280 ? 8.717 -0.140 -4.380 1.00 90.88 280 GLN A N 1
ATOM 2120 C CA . GLN A 1 280 ? 7.864 0.356 -5.462 1.00 90.88 280 GLN A CA 1
ATOM 2121 C C . GLN A 1 280 ? 8.342 -0.150 -6.820 1.00 90.88 280 GLN A C 1
ATOM 2123 O O . GLN A 1 280 ? 7.518 -0.620 -7.595 1.00 90.88 280 GLN A O 1
ATOM 2128 N N . ASN A 1 281 ? 9.649 -0.104 -7.085 1.00 93.00 281 ASN A N 1
ATOM 2129 C CA . ASN A 1 281 ? 10.229 -0.533 -8.356 1.00 93.00 281 ASN A CA 1
ATOM 2130 C C . ASN A 1 281 ? 10.002 -2.026 -8.609 1.00 93.00 281 ASN A C 1
ATOM 2132 O O . ASN A 1 281 ? 9.535 -2.413 -9.679 1.00 93.00 281 ASN A O 1
ATOM 2136 N N . ILE A 1 282 ? 10.251 -2.859 -7.596 1.00 93.94 282 ILE A N 1
ATOM 2137 C CA . ILE A 1 282 ? 10.018 -4.306 -7.668 1.00 93.94 282 ILE A CA 1
ATOM 2138 C C . ILE A 1 282 ? 8.537 -4.600 -7.912 1.00 93.94 282 ILE A C 1
ATOM 2140 O O . ILE A 1 282 ? 8.197 -5.364 -8.815 1.00 93.94 282 ILE A O 1
ATOM 2144 N N . LEU A 1 283 ? 7.645 -3.976 -7.137 1.00 93.25 283 LEU A N 1
ATOM 2145 C CA . LEU A 1 283 ? 6.210 -4.212 -7.272 1.00 93.25 283 LEU A CA 1
ATOM 2146 C C . LEU A 1 283 ? 5.672 -3.704 -8.617 1.00 93.25 283 LEU A C 1
ATOM 2148 O O . LEU A 1 283 ? 4.857 -4.377 -9.243 1.00 93.25 283 LEU A O 1
ATOM 2152 N N . ALA A 1 284 ? 6.150 -2.553 -9.090 1.00 93.88 284 ALA A N 1
ATOM 2153 C CA . ALA A 1 284 ? 5.803 -2.013 -10.398 1.00 93.88 284 ALA A CA 1
ATOM 2154 C C . ALA A 1 284 ? 6.267 -2.927 -11.531 1.00 93.88 284 ALA A C 1
ATOM 2156 O O . ALA A 1 284 ? 5.478 -3.182 -12.433 1.00 93.88 284 ALA A O 1
ATOM 2157 N N . ALA A 1 285 ? 7.478 -3.486 -11.466 1.00 95.62 285 ALA A N 1
ATOM 2158 C CA . ALA A 1 285 ? 7.967 -4.419 -12.479 1.00 95.62 285 ALA A CA 1
ATOM 2159 C C . ALA A 1 285 ? 7.125 -5.706 -12.524 1.00 95.62 285 ALA A C 1
ATOM 2161 O O . ALA A 1 285 ? 6.759 -6.177 -13.601 1.00 95.62 285 ALA A O 1
ATOM 2162 N N . GLN A 1 286 ? 6.752 -6.240 -11.357 1.00 94.25 286 GLN A N 1
ATOM 2163 C CA . GLN A 1 286 ? 5.881 -7.414 -11.257 1.00 94.25 286 GLN A CA 1
ATOM 2164 C C . GLN A 1 286 ? 4.474 -7.134 -11.806 1.00 94.25 286 GLN A C 1
ATOM 2166 O O . GLN A 1 286 ? 3.937 -7.943 -12.564 1.00 94.25 286 GLN A O 1
ATOM 2171 N N . ILE A 1 287 ? 3.890 -5.978 -11.472 1.00 93.75 287 ILE A N 1
ATOM 2172 C CA . ILE A 1 287 ? 2.578 -5.555 -11.984 1.00 93.75 287 ILE A CA 1
ATOM 2173 C C . ILE A 1 287 ? 2.634 -5.306 -13.494 1.00 93.75 287 ILE A C 1
ATOM 2175 O O . ILE A 1 287 ? 1.735 -5.751 -14.203 1.00 93.75 287 ILE A O 1
ATOM 2179 N N . ALA A 1 288 ? 3.676 -4.639 -13.990 1.00 93.88 288 ALA A N 1
ATOM 2180 C CA . ALA A 1 288 ? 3.887 -4.385 -15.411 1.00 93.88 288 ALA A CA 1
ATOM 2181 C C . ALA A 1 288 ? 3.911 -5.705 -16.193 1.00 93.88 288 ALA A C 1
ATOM 2183 O O . ALA A 1 288 ? 3.119 -5.887 -17.117 1.00 93.88 288 ALA A O 1
ATOM 2184 N N . LYS A 1 289 ? 4.723 -6.670 -15.747 1.00 94.50 289 LYS A N 1
ATOM 2185 C CA . LYS A 1 289 ? 4.794 -8.006 -16.351 1.00 94.50 289 LYS A CA 1
ATOM 2186 C C . LYS A 1 289 ? 3.447 -8.727 -16.330 1.00 94.50 289 LYS A C 1
ATOM 2188 O O . LYS A 1 289 ? 3.017 -9.248 -17.352 1.00 94.50 289 LYS A O 1
ATOM 2193 N N . ALA A 1 290 ? 2.743 -8.710 -15.197 1.00 93.44 290 ALA A N 1
ATOM 2194 C CA . ALA A 1 290 ? 1.410 -9.308 -15.080 1.00 93.44 290 ALA A CA 1
ATOM 2195 C C . ALA A 1 290 ? 0.356 -8.626 -15.974 1.00 93.44 290 ALA A C 1
ATOM 2197 O O . ALA A 1 290 ? -0.668 -9.223 -16.295 1.00 93.44 290 ALA A O 1
ATOM 2198 N N . LYS A 1 291 ? 0.596 -7.374 -16.371 1.00 92.38 291 LYS A N 1
ATOM 2199 C CA . LYS A 1 291 ? -0.237 -6.607 -17.300 1.00 92.38 291 LYS A CA 1
ATOM 2200 C C . LYS A 1 291 ? 0.170 -6.794 -18.762 1.00 92.38 291 LYS A C 1
ATOM 2202 O O . LYS A 1 291 ? -0.484 -6.216 -19.618 1.00 92.38 291 LYS A O 1
ATOM 2207 N N . GLY A 1 292 ? 1.196 -7.593 -19.054 1.00 92.38 292 GLY A N 1
ATOM 2208 C CA . GLY A 1 292 ? 1.680 -7.839 -20.412 1.00 92.38 292 GLY A CA 1
ATOM 2209 C C . GLY A 1 292 ? 2.734 -6.842 -20.895 1.00 92.38 292 GLY A C 1
ATOM 2210 O O . GLY A 1 292 ? 3.092 -6.882 -22.065 1.00 92.38 292 GLY A O 1
ATOM 2211 N N . PHE A 1 293 ? 3.255 -5.968 -20.029 1.00 93.06 293 PHE A N 1
ATOM 2212 C CA . PHE A 1 293 ? 4.397 -5.119 -20.370 1.00 93.06 293 PHE A CA 1
ATOM 2213 C C . PHE A 1 293 ? 5.720 -5.873 -20.223 1.00 93.06 293 PHE A C 1
ATOM 2215 O O . PHE A 1 293 ? 5.870 -6.759 -19.378 1.00 93.06 293 PHE A O 1
ATOM 2222 N N . LYS A 1 294 ? 6.732 -5.419 -20.958 1.00 93.25 294 LYS A N 1
ATOM 2223 C CA . LYS A 1 294 ? 8.139 -5.643 -20.621 1.00 93.25 294 LYS A CA 1
ATOM 2224 C C . LYS A 1 294 ? 8.613 -4.505 -19.720 1.00 93.25 294 LYS A C 1
ATOM 2226 O O . LYS A 1 294 ? 8.397 -3.338 -20.036 1.00 93.25 294 LYS A O 1
ATOM 2231 N N . ALA A 1 295 ? 9.227 -4.824 -18.586 1.00 94.12 295 ALA A N 1
ATOM 2232 C CA . ALA A 1 295 ? 9.575 -3.832 -17.572 1.00 94.12 295 ALA A CA 1
ATOM 2233 C C . ALA A 1 295 ? 11.068 -3.488 -17.601 1.00 94.12 295 ALA A C 1
ATOM 2235 O O . ALA A 1 295 ? 11.908 -4.384 -17.548 1.00 94.12 295 ALA A O 1
ATOM 2236 N N . ILE A 1 296 ? 11.374 -2.192 -17.609 1.00 93.06 296 ILE A N 1
ATOM 2237 C CA . ILE A 1 296 ? 12.707 -1.639 -17.361 1.00 93.06 296 ILE A CA 1
ATOM 2238 C C . ILE A 1 296 ? 12.622 -0.814 -16.081 1.00 93.06 296 ILE A C 1
ATOM 2240 O O . ILE A 1 296 ? 11.768 0.062 -15.969 1.00 93.06 296 ILE A O 1
ATOM 2244 N N . VAL A 1 297 ? 13.493 -1.093 -15.117 1.00 93.75 297 VAL A N 1
ATOM 2245 C CA . VAL A 1 297 ? 13.619 -0.315 -13.881 1.00 93.75 297 VAL A CA 1
ATOM 2246 C C . VAL A 1 297 ? 14.859 0.556 -13.975 1.00 93.75 297 VAL A C 1
ATOM 2248 O O . VAL A 1 297 ? 15.961 0.043 -14.147 1.00 93.75 297 VAL A O 1
ATOM 2251 N N . LEU A 1 298 ? 14.663 1.859 -13.816 1.00 90.00 298 LEU A N 1
ATOM 2252 C CA . LEU A 1 298 ? 15.708 2.862 -13.691 1.00 90.00 298 LEU A CA 1
ATOM 2253 C C . LEU A 1 298 ? 15.736 3.358 -12.243 1.00 90.00 298 LEU A C 1
ATOM 2255 O O . LEU A 1 298 ? 14.764 3.954 -11.774 1.00 90.00 298 LEU A O 1
ATOM 2259 N N . ALA A 1 299 ? 16.809 3.060 -11.515 1.00 89.62 299 ALA A N 1
ATOM 2260 C CA . ALA A 1 299 ? 16.916 3.379 -10.094 1.00 89.62 299 ALA A CA 1
ATOM 2261 C C . ALA A 1 299 ? 18.378 3.521 -9.651 1.00 89.62 299 ALA A C 1
ATOM 2263 O O . ALA A 1 299 ? 19.293 3.138 -10.371 1.00 89.62 299 ALA A O 1
ATOM 2264 N N . ASP A 1 300 ? 18.574 4.053 -8.444 1.00 88.94 300 ASP A N 1
ATOM 2265 C CA . ASP A 1 300 ? 19.887 4.164 -7.801 1.00 88.94 300 ASP A CA 1
ATOM 2266 C C . ASP A 1 300 ? 20.585 2.795 -7.707 1.00 88.94 300 ASP A C 1
ATOM 2268 O O . ASP A 1 300 ? 19.942 1.785 -7.382 1.00 88.94 300 ASP A O 1
ATOM 2272 N N . HIS A 1 301 ? 21.900 2.759 -7.951 1.00 90.75 301 HIS A N 1
ATOM 2273 C CA . HIS A 1 301 ? 22.681 1.519 -7.973 1.00 90.75 301 HIS A CA 1
ATOM 2274 C C . HIS A 1 301 ? 22.528 0.678 -6.693 1.00 90.75 301 HIS A C 1
ATOM 2276 O O . HIS A 1 301 ? 22.509 -0.554 -6.752 1.00 90.75 301 HIS A O 1
ATOM 2282 N N . SER A 1 302 ? 22.323 1.305 -5.528 1.00 93.38 302 SER A N 1
ATOM 2283 C CA . SER A 1 302 ? 22.116 0.592 -4.257 1.00 93.38 302 SER A CA 1
ATOM 2284 C C . SER A 1 302 ? 20.886 -0.326 -4.251 1.00 93.38 302 SER A C 1
ATOM 2286 O O . SER A 1 302 ? 20.788 -1.230 -3.416 1.00 93.38 302 SER A O 1
ATOM 2288 N N . GLN A 1 303 ? 19.941 -0.135 -5.179 1.00 94.31 303 GLN A N 1
ATOM 2289 C CA . GLN A 1 303 ? 18.739 -0.960 -5.300 1.00 94.31 303 GLN A CA 1
ATOM 2290 C C . GLN A 1 303 ? 18.949 -2.221 -6.158 1.00 94.31 303 GLN A C 1
ATOM 2292 O O . GLN A 1 303 ? 18.095 -3.116 -6.128 1.00 94.31 303 GLN A O 1
ATOM 2297 N N . LYS A 1 304 ? 20.056 -2.308 -6.909 1.00 93.88 304 LYS A N 1
ATOM 2298 C CA . LYS A 1 304 ? 20.306 -3.296 -7.972 1.00 93.88 304 LYS A CA 1
ATOM 2299 C C . LYS A 1 304 ? 20.172 -4.737 -7.507 1.00 93.88 304 LYS A C 1
ATOM 2301 O O . LYS A 1 304 ? 19.319 -5.467 -8.011 1.00 93.88 304 LYS A O 1
ATOM 2306 N N . ASP A 1 305 ? 20.954 -5.134 -6.507 1.00 95.50 305 ASP A N 1
ATOM 2307 C CA . ASP A 1 305 ? 20.997 -6.521 -6.030 1.00 95.50 305 ASP A CA 1
ATOM 2308 C C . ASP A 1 305 ? 19.627 -7.006 -5.556 1.00 95.50 305 ASP A C 1
ATOM 2310 O O . ASP A 1 305 ? 19.210 -8.129 -5.851 1.00 95.50 305 ASP A O 1
ATOM 2314 N N . LEU A 1 306 ? 18.895 -6.148 -4.838 1.00 95.12 306 LEU A N 1
ATOM 2315 C CA . LEU A 1 306 ? 17.560 -6.479 -4.358 1.00 95.12 306 LEU A CA 1
ATOM 2316 C C . LEU A 1 306 ? 16.560 -6.570 -5.515 1.00 95.12 306 LEU A C 1
ATOM 2318 O O . LEU A 1 306 ? 15.762 -7.504 -5.542 1.00 95.12 306 LEU A O 1
ATOM 2322 N N . CYS A 1 307 ? 16.607 -5.639 -6.470 1.00 95.44 307 CYS A N 1
ATOM 2323 C CA . CYS A 1 307 ? 15.731 -5.654 -7.638 1.00 95.44 307 CYS A CA 1
ATOM 2324 C C . CYS A 1 307 ? 15.938 -6.922 -8.475 1.00 95.44 307 CYS A C 1
ATOM 2326 O O . CYS A 1 307 ? 14.974 -7.650 -8.726 1.00 95.44 307 CYS A O 1
ATOM 2328 N N . LEU A 1 308 ? 17.187 -7.234 -8.831 1.00 94.88 308 LEU A N 1
ATOM 2329 C CA . LEU A 1 308 ? 17.535 -8.426 -9.608 1.00 94.88 308 LEU A CA 1
ATOM 2330 C C . LEU A 1 308 ? 17.120 -9.708 -8.876 1.00 94.88 308 LEU A C 1
ATOM 2332 O O . LEU A 1 308 ? 16.451 -10.569 -9.447 1.00 94.88 308 LEU A O 1
ATOM 2336 N N . LYS A 1 309 ? 17.425 -9.809 -7.575 1.00 95.69 309 LYS A N 1
ATOM 2337 C CA . LYS A 1 309 ? 17.027 -10.953 -6.738 1.00 95.69 309 LYS A CA 1
ATOM 2338 C C . LYS A 1 309 ? 15.511 -11.162 -6.697 1.00 95.69 309 LYS A C 1
ATOM 2340 O O . LYS A 1 309 ? 15.056 -12.296 -6.564 1.00 95.69 309 LYS A O 1
ATOM 2345 N N . MET A 1 310 ? 14.735 -10.084 -6.780 1.00 94.00 310 MET A N 1
ATOM 2346 C CA . MET A 1 310 ? 13.271 -10.109 -6.720 1.00 94.00 310 MET A CA 1
ATOM 2347 C C . MET A 1 310 ? 12.604 -10.223 -8.101 1.00 94.00 310 MET A C 1
ATOM 2349 O O . MET A 1 310 ? 11.377 -10.131 -8.197 1.00 94.00 310 MET A O 1
ATOM 2353 N N . GLY A 1 311 ? 13.392 -10.470 -9.153 1.00 90.94 311 GLY A N 1
ATOM 2354 C CA . GLY A 1 311 ? 12.901 -10.795 -10.491 1.00 90.94 311 GLY A CA 1
ATOM 2355 C C . GLY A 1 311 ? 12.743 -9.601 -11.431 1.00 90.94 311 GLY A C 1
ATOM 2356 O O . GLY A 1 311 ? 12.049 -9.724 -12.438 1.00 90.94 311 GLY A O 1
ATOM 2357 N N . VAL A 1 312 ? 13.361 -8.456 -11.125 1.00 95.50 312 VAL A N 1
ATOM 2358 C CA . VAL A 1 312 ? 13.526 -7.378 -12.109 1.00 95.50 312 VAL A CA 1
ATOM 2359 C C . VAL A 1 312 ? 14.557 -7.833 -13.141 1.00 95.50 312 VAL A C 1
ATOM 2361 O O . VAL A 1 312 ? 15.708 -8.075 -12.796 1.00 95.50 312 VAL A O 1
ATOM 2364 N N . GLU A 1 313 ? 14.136 -7.974 -14.396 1.00 93.50 313 GLU A N 1
ATOM 2365 C CA . GLU A 1 313 ? 14.974 -8.510 -15.479 1.00 93.50 313 GLU A CA 1
ATOM 2366 C C . GLU A 1 313 ? 15.894 -7.446 -16.091 1.00 93.50 313 GLU A C 1
ATOM 2368 O O . GLU A 1 313 ? 17.079 -7.691 -16.306 1.00 93.50 313 GLU A O 1
ATOM 2373 N N . HIS A 1 314 ? 15.361 -6.245 -16.322 1.00 93.88 314 HIS A N 1
ATOM 2374 C CA . HIS A 1 314 ? 16.104 -5.125 -16.889 1.00 93.88 314 HIS A CA 1
ATOM 2375 C C . HIS A 1 314 ? 16.222 -4.015 -15.849 1.00 93.88 314 HIS A C 1
ATOM 2377 O O . HIS A 1 314 ? 15.287 -3.241 -15.641 1.00 93.88 314 HIS A O 1
ATOM 2383 N N . PHE A 1 315 ? 17.369 -3.964 -15.175 1.00 94.25 315 PHE A N 1
ATOM 2384 C CA . PHE A 1 315 ? 17.710 -2.921 -14.213 1.00 94.25 315 PHE A CA 1
ATOM 2385 C C . PHE A 1 315 ? 18.811 -2.026 -14.780 1.00 94.25 315 PHE A C 1
ATOM 2387 O O . PHE A 1 315 ? 19.807 -2.525 -15.305 1.00 94.25 315 PHE A O 1
ATOM 2394 N N . MET A 1 316 ? 18.631 -0.719 -14.648 1.00 91.06 316 MET A N 1
ATOM 2395 C CA . MET A 1 316 ? 19.551 0.307 -15.118 1.00 91.06 316 MET A CA 1
ATOM 2396 C C . MET A 1 316 ? 19.799 1.330 -14.010 1.00 91.06 316 MET A C 1
ATOM 2398 O O . MET A 1 316 ? 18.885 1.680 -13.263 1.00 91.06 316 MET A O 1
ATOM 2402 N N . ASP A 1 317 ? 21.036 1.803 -13.936 1.00 88.88 317 ASP A N 1
ATOM 2403 C CA . ASP A 1 317 ? 21.547 2.740 -12.931 1.00 88.88 317 ASP A CA 1
ATOM 2404 C C . ASP A 1 317 ? 22.505 3.766 -13.573 1.00 88.88 317 ASP A C 1
ATOM 2406 O O . ASP A 1 317 ? 22.727 3.758 -14.789 1.00 88.88 317 ASP A O 1
ATOM 2410 N N . GLU A 1 318 ? 23.066 4.669 -12.765 1.00 81.62 318 GLU A N 1
ATOM 2411 C CA . GLU A 1 318 ? 23.997 5.720 -13.196 1.00 81.62 318 GLU A CA 1
ATOM 2412 C C . GLU A 1 318 ? 25.314 5.180 -13.766 1.00 81.62 318 GLU A C 1
ATOM 2414 O O . GLU A 1 318 ? 26.014 5.905 -14.474 1.00 81.62 318 GLU A O 1
ATOM 2419 N N . GLU A 1 319 ? 25.663 3.929 -13.462 1.00 83.88 319 GLU A N 1
ATOM 2420 C CA . GLU A 1 319 ? 26.882 3.281 -13.946 1.00 83.88 319 GLU A CA 1
ATOM 2421 C C . GLU A 1 319 ? 26.681 2.642 -15.328 1.00 83.88 319 GLU A C 1
ATOM 2423 O O . GLU A 1 319 ? 27.648 2.279 -16.002 1.00 83.88 319 GLU A O 1
ATOM 2428 N N . THR A 1 320 ? 25.430 2.514 -15.774 1.00 77.38 320 THR A N 1
ATOM 2429 C CA . THR A 1 320 ? 25.079 1.982 -17.094 1.00 77.38 320 THR A CA 1
ATOM 2430 C C . THR A 1 320 ? 24.912 3.088 -18.140 1.00 77.38 320 THR A C 1
ATOM 2432 O O . THR A 1 320 ? 24.432 4.183 -17.841 1.00 77.38 320 THR A O 1
ATOM 2435 N N . ASP A 1 321 ? 25.210 2.791 -19.415 1.00 82.81 321 ASP A N 1
ATOM 2436 C CA . ASP A 1 321 ? 24.691 3.581 -20.548 1.00 82.81 321 ASP A CA 1
ATOM 2437 C C . ASP A 1 321 ? 23.195 3.287 -20.725 1.00 82.81 321 ASP A C 1
ATOM 2439 O O . ASP A 1 321 ? 22.763 2.697 -21.714 1.00 82.81 321 ASP A O 1
ATOM 2443 N N . TRP A 1 322 ? 22.404 3.643 -19.710 1.00 81.25 322 TRP A N 1
ATOM 2444 C CA . TRP A 1 322 ? 21.000 3.264 -19.598 1.00 81.25 322 TRP A CA 1
ATOM 2445 C C . TRP A 1 322 ? 20.232 3.618 -20.874 1.00 81.25 322 TRP A C 1
ATOM 2447 O O . TRP A 1 322 ? 19.473 2.803 -21.375 1.00 81.25 322 TRP A O 1
ATOM 2457 N N . ALA A 1 323 ? 20.474 4.793 -21.463 1.00 77.25 323 ALA A N 1
ATOM 2458 C CA . ALA A 1 323 ? 19.769 5.235 -22.661 1.00 77.25 323 ALA A CA 1
ATOM 2459 C C . ALA A 1 323 ? 20.088 4.350 -23.875 1.00 77.25 323 ALA A C 1
ATOM 2461 O O . ALA A 1 323 ? 19.166 3.946 -24.584 1.00 77.25 323 ALA A O 1
ATOM 2462 N N . GLY A 1 324 ? 21.368 4.023 -24.089 1.00 80.81 324 GLY A N 1
ATOM 2463 C CA . GLY A 1 324 ? 21.785 3.115 -25.156 1.00 80.81 324 GLY A CA 1
ATOM 2464 C C . GLY A 1 324 ? 21.283 1.687 -24.935 1.00 80.81 324 GLY A C 1
ATOM 2465 O O . GLY A 1 324 ? 20.874 1.021 -25.883 1.00 80.81 324 GLY A O 1
ATOM 2466 N N . GLU A 1 325 ? 21.245 1.214 -23.690 1.00 84.25 325 GLU A N 1
ATOM 2467 C CA . GLU A 1 325 ? 20.687 -0.099 -23.354 1.00 84.25 325 GLU A CA 1
ATOM 2468 C C . GLU A 1 325 ? 19.163 -0.150 -23.541 1.00 84.25 325 GLU A C 1
ATOM 2470 O O . GLU A 1 325 ? 18.655 -1.121 -24.104 1.00 84.25 325 GLU A O 1
ATOM 2475 N N . VAL A 1 326 ? 18.420 0.903 -23.167 1.00 81.69 326 VAL A N 1
ATOM 2476 C CA . VAL A 1 326 ? 16.985 1.013 -23.489 1.00 81.69 326 VAL A CA 1
ATOM 2477 C C . VAL A 1 326 ? 16.791 0.969 -25.001 1.00 81.69 326 VAL A C 1
ATOM 2479 O O . VAL A 1 326 ? 15.940 0.222 -25.477 1.00 81.69 326 VAL A O 1
ATOM 2482 N N . GLU A 1 327 ? 17.573 1.724 -25.773 1.00 81.62 327 GLU A N 1
ATOM 2483 C CA . GLU A 1 327 ? 17.474 1.746 -27.237 1.00 81.62 327 GLU A CA 1
ATOM 2484 C C . GLU A 1 327 ? 17.712 0.354 -27.844 1.00 81.62 327 GLU A C 1
ATOM 2486 O O . GLU A 1 327 ? 16.921 -0.104 -28.669 1.00 81.62 327 GLU A O 1
ATOM 2491 N N . LYS A 1 328 ? 18.729 -0.377 -27.371 1.00 85.62 328 LYS A N 1
ATOM 2492 C CA . LYS A 1 328 ? 18.992 -1.762 -27.796 1.00 85.62 328 LYS A CA 1
ATOM 2493 C C . LYS A 1 328 ? 17.841 -2.705 -27.442 1.00 85.62 328 LYS A C 1
ATOM 2495 O O . LYS A 1 328 ? 17.385 -3.451 -28.306 1.00 85.62 328 LYS A O 1
ATOM 2500 N N . LEU A 1 329 ? 17.360 -2.677 -26.195 1.00 86.56 329 LEU A N 1
ATOM 2501 C CA . LEU A 1 329 ? 16.284 -3.558 -25.716 1.00 86.56 329 LEU A CA 1
ATOM 2502 C C . LEU A 1 329 ? 14.963 -3.307 -26.444 1.00 86.56 329 LEU A C 1
ATOM 2504 O O . LEU A 1 329 ? 14.222 -4.239 -26.761 1.00 86.56 329 LEU A O 1
ATOM 2508 N N . THR A 1 330 ? 14.677 -2.041 -26.722 1.00 81.88 330 THR A N 1
ATOM 2509 C CA . THR A 1 330 ? 13.457 -1.612 -27.405 1.00 81.88 330 THR A CA 1
ATOM 2510 C C . THR A 1 330 ? 13.567 -1.700 -28.927 1.00 81.88 330 THR A C 1
ATOM 2512 O O . THR A 1 330 ? 12.584 -1.429 -29.606 1.00 81.88 330 THR A O 1
ATOM 2515 N N . GLY A 1 331 ? 14.719 -2.093 -29.486 1.00 79.38 331 GLY A N 1
ATOM 2516 C CA . GLY A 1 331 ? 14.931 -2.181 -30.935 1.00 79.38 331 GLY A CA 1
ATOM 2517 C C . GLY A 1 331 ? 14.904 -0.822 -31.643 1.00 79.38 331 GLY A C 1
ATOM 2518 O O . GLY A 1 331 ? 14.529 -0.749 -32.811 1.00 79.38 331 GLY A O 1
ATOM 2519 N N . GLY A 1 332 ? 15.238 0.256 -30.929 1.00 65.56 332 GLY A N 1
ATOM 2520 C CA . GLY A 1 332 ? 15.136 1.628 -31.425 1.00 65.56 332 GLY A CA 1
ATOM 2521 C C . GLY A 1 332 ? 13.696 2.126 -31.564 1.00 65.56 332 GLY A C 1
ATOM 2522 O O . GLY A 1 332 ? 13.465 3.172 -32.166 1.00 65.56 332 GLY A O 1
ATOM 2523 N N . HIS A 1 333 ? 12.704 1.401 -31.032 1.00 58.41 333 HIS A N 1
ATOM 2524 C CA . HIS A 1 333 ? 11.352 1.930 -30.948 1.00 58.41 333 HIS A CA 1
ATOM 2525 C C . HIS A 1 333 ? 11.344 3.079 -29.934 1.00 58.41 333 HIS A C 1
ATOM 2527 O O . HIS A 1 333 ? 11.512 2.868 -28.736 1.00 58.41 333 HIS A O 1
ATOM 2533 N N . ASP A 1 334 ? 11.106 4.297 -30.425 1.00 57.59 334 ASP A N 1
ATOM 2534 C CA . ASP A 1 334 ? 11.042 5.567 -29.679 1.00 57.59 334 ASP A CA 1
ATOM 2535 C C . ASP A 1 334 ? 9.940 5.635 -28.597 1.00 57.59 334 ASP A C 1
ATOM 2537 O O . ASP A 1 334 ? 9.503 6.721 -28.213 1.00 57.59 334 ASP A O 1
ATOM 2541 N N . LYS A 1 335 ? 9.396 4.492 -28.175 1.00 64.19 335 LYS A N 1
ATOM 2542 C CA . LYS A 1 335 ? 8.092 4.395 -27.544 1.00 64.19 335 LYS A CA 1
ATOM 2543 C C . LYS A 1 335 ? 8.076 3.394 -26.394 1.00 64.19 335 LYS A C 1
ATOM 2545 O O . LYS A 1 335 ? 7.621 2.267 -26.556 1.00 64.19 335 LYS A O 1
ATOM 2550 N N . TYR A 1 336 ? 8.528 3.821 -25.220 1.00 78.56 336 TYR A N 1
ATOM 2551 C CA . TYR A 1 336 ? 8.172 3.170 -23.957 1.00 78.56 336 TYR A CA 1
ATOM 2552 C C . TYR A 1 336 ? 7.273 4.083 -23.137 1.00 78.56 336 TYR A C 1
ATOM 2554 O O . TYR A 1 336 ? 7.366 5.310 -23.200 1.00 78.56 336 TYR A O 1
ATOM 2562 N N . MET A 1 337 ? 6.396 3.470 -22.356 1.00 84.19 337 MET A N 1
ATOM 2563 C CA . MET A 1 337 ? 5.500 4.182 -21.464 1.00 84.19 337 MET A CA 1
ATOM 2564 C C . MET A 1 337 ? 6.205 4.449 -20.145 1.00 84.19 337 MET A C 1
ATOM 2566 O O . MET A 1 337 ? 6.691 3.530 -19.484 1.00 84.19 337 MET A O 1
ATOM 2570 N N . LEU A 1 338 ? 6.274 5.719 -19.767 1.00 83.38 338 LEU A N 1
ATOM 2571 C CA . LEU A 1 338 ? 6.963 6.136 -18.557 1.00 83.38 338 LEU A CA 1
ATOM 2572 C C . LEU A 1 338 ? 6.040 6.065 -17.331 1.00 83.38 338 LEU A C 1
ATOM 2574 O O . LEU A 1 338 ? 4.955 6.649 -17.304 1.00 83.38 338 LEU A O 1
ATOM 2578 N N . PHE A 1 339 ? 6.518 5.418 -16.270 1.00 86.25 339 PHE A N 1
ATOM 2579 C CA . PHE A 1 339 ? 5.827 5.262 -14.994 1.00 86.25 339 PHE A CA 1
ATOM 2580 C C . PHE A 1 339 ? 6.702 5.771 -13.837 1.00 86.25 339 PHE A C 1
ATOM 2582 O O . PHE A 1 339 ? 7.448 5.002 -13.226 1.00 86.25 339 PHE A O 1
ATOM 2589 N N . PRO A 1 340 ? 6.611 7.066 -13.494 1.00 80.25 340 PRO A N 1
ATOM 2590 C CA . PRO A 1 340 ? 7.333 7.624 -12.359 1.00 80.25 340 PRO A CA 1
ATOM 2591 C C . PRO A 1 340 ? 6.643 7.268 -11.037 1.00 80.25 340 PRO A C 1
ATOM 2593 O O . PRO A 1 340 ? 5.440 7.479 -10.869 1.00 80.25 340 PRO A O 1
ATOM 2596 N N . MET A 1 341 ? 7.403 6.725 -10.085 1.00 83.25 341 MET A N 1
ATOM 2597 C CA . MET A 1 341 ? 6.877 6.187 -8.822 1.00 83.25 341 MET A CA 1
ATOM 2598 C C . MET A 1 341 ? 6.797 7.212 -7.685 1.00 83.25 341 MET A C 1
ATOM 2600 O O . MET A 1 341 ? 6.208 6.925 -6.637 1.00 83.25 341 MET A O 1
ATOM 2604 N N . ASN A 1 342 ? 7.345 8.415 -7.873 1.00 72.44 342 ASN A N 1
ATOM 2605 C CA . ASN A 1 342 ? 7.229 9.501 -6.909 1.00 72.44 342 ASN A CA 1
ATOM 2606 C C . ASN A 1 342 ? 6.804 10.826 -7.576 1.00 72.44 342 ASN A C 1
ATOM 2608 O O . ASN A 1 342 ? 7.102 11.101 -8.739 1.00 72.44 342 ASN A O 1
ATOM 2612 N N . ALA A 1 343 ? 6.061 11.647 -6.825 1.00 57.16 343 ALA A N 1
ATOM 2613 C CA . ALA A 1 343 ? 5.482 12.899 -7.322 1.00 57.16 343 ALA A CA 1
ATOM 2614 C C . ALA A 1 343 ? 6.536 13.975 -7.632 1.00 57.16 343 ALA A C 1
ATOM 2616 O O . ALA A 1 343 ? 6.272 14.879 -8.423 1.00 57.16 343 ALA A O 1
ATOM 2617 N N . ARG A 1 344 ? 7.724 13.870 -7.024 1.00 53.25 344 ARG A N 1
ATOM 2618 C CA . ARG A 1 344 ? 8.851 14.763 -7.299 1.00 53.25 344 ARG A CA 1
ATOM 2619 C C . ARG A 1 344 ? 9.433 14.497 -8.686 1.00 53.25 344 ARG A C 1
ATOM 2621 O O . ARG A 1 344 ? 9.652 15.446 -9.422 1.00 53.25 344 ARG A O 1
ATOM 2628 N N . GLY A 1 345 ? 9.514 13.222 -9.069 1.00 50.41 345 GLY A N 1
ATOM 2629 C CA . GLY A 1 345 ? 9.730 12.731 -10.425 1.00 50.41 345 GLY A CA 1
ATOM 2630 C C . GLY A 1 345 ? 8.854 13.482 -11.418 1.00 50.41 345 GLY A C 1
ATOM 2631 O O . GLY A 1 345 ? 9.332 14.151 -12.318 1.00 50.41 345 GLY A O 1
ATOM 2632 N N . LEU A 1 346 ? 7.543 13.464 -11.203 1.00 49.72 346 LEU A N 1
ATOM 2633 C CA . LEU A 1 346 ? 6.597 14.117 -12.111 1.00 49.72 346 LEU A CA 1
ATOM 2634 C C . LEU A 1 346 ? 6.728 15.638 -12.224 1.00 49.72 346 LEU A C 1
ATOM 2636 O O . LEU A 1 346 ? 6.465 16.173 -13.294 1.00 49.72 346 LEU A O 1
ATOM 2640 N N . ARG A 1 347 ? 7.071 16.334 -11.136 1.00 51.12 347 ARG A N 1
ATOM 2641 C CA . ARG A 1 347 ? 7.042 17.804 -11.086 1.00 51.12 347 ARG A CA 1
ATOM 2642 C C . ARG A 1 347 ? 8.390 18.456 -11.397 1.00 51.12 347 ARG A C 1
ATOM 2644 O O . ARG A 1 347 ? 8.407 19.499 -12.041 1.00 51.12 347 ARG A O 1
ATOM 2651 N N . ASP A 1 348 ? 9.482 17.864 -10.924 1.00 44.34 348 ASP A N 1
ATOM 2652 C CA . ASP A 1 348 ? 10.816 18.474 -10.965 1.00 44.34 348 ASP A CA 1
ATOM 2653 C C . ASP A 1 348 ? 11.706 17.842 -12.049 1.00 44.34 348 ASP A C 1
ATOM 2655 O O . ASP A 1 348 ? 12.719 18.426 -12.434 1.00 44.34 348 ASP A O 1
ATOM 2659 N N . CYS A 1 349 ? 11.356 16.639 -12.516 1.00 47.03 349 CYS A N 1
ATOM 2660 C CA . CYS A 1 349 ? 12.264 15.789 -13.284 1.00 47.03 349 CYS A CA 1
ATOM 2661 C C . CYS A 1 349 ? 11.871 15.670 -14.752 1.00 47.03 349 CYS A C 1
ATOM 2663 O O . CYS A 1 349 ? 12.744 15.615 -15.615 1.00 47.03 349 CYS A O 1
ATOM 2665 N N . TYR A 1 350 ? 10.576 15.639 -15.055 1.00 54.75 350 TYR A N 1
ATOM 2666 C CA . TYR A 1 350 ? 10.121 15.562 -16.436 1.00 54.75 350 TYR A CA 1
ATOM 2667 C C . TYR A 1 350 ? 9.777 16.947 -16.976 1.00 54.75 350 TYR A C 1
ATOM 2669 O O . TYR A 1 350 ? 9.257 17.789 -16.239 1.00 54.75 350 TYR A O 1
ATOM 2677 N N . PRO A 1 351 ? 10.048 17.197 -18.265 1.00 56.25 351 PRO A N 1
ATOM 2678 C CA . PRO A 1 351 ? 9.473 18.329 -18.967 1.00 56.25 351 PRO A CA 1
ATOM 2679 C C . PRO A 1 351 ? 7.964 18.420 -18.710 1.00 56.25 351 PRO A C 1
ATOM 2681 O O . PRO A 1 351 ? 7.301 17.383 -18.620 1.00 56.25 351 PRO A O 1
ATOM 2684 N N . PRO A 1 352 ? 7.407 19.635 -18.570 1.00 56.97 352 PRO A N 1
ATOM 2685 C CA . PRO A 1 352 ? 6.010 19.838 -18.179 1.00 56.97 352 PRO A CA 1
ATOM 2686 C C . PRO A 1 352 ? 4.987 19.217 -19.151 1.00 56.97 352 PRO A C 1
ATOM 2688 O O . PRO A 1 352 ? 3.804 19.121 -18.826 1.00 56.97 352 PRO A O 1
ATOM 2691 N N . ASP A 1 353 ? 5.429 18.813 -20.340 1.00 57.31 353 ASP A N 1
ATOM 2692 C CA . ASP A 1 353 ? 4.678 18.117 -21.380 1.00 57.31 353 ASP A CA 1
ATOM 2693 C C . ASP A 1 353 ? 4.614 16.589 -21.213 1.00 57.31 353 ASP A C 1
ATOM 2695 O O . ASP A 1 353 ? 3.732 15.987 -21.818 1.00 57.31 353 ASP A O 1
ATOM 2699 N N . ILE A 1 354 ? 5.452 15.964 -20.374 1.00 59.75 354 ILE A N 1
ATOM 2700 C CA . ILE A 1 354 ? 5.390 14.519 -20.099 1.00 59.75 354 ILE A CA 1
ATOM 2701 C C . ILE A 1 354 ? 4.419 14.215 -18.956 1.00 59.75 354 ILE A C 1
ATOM 2703 O O . ILE A 1 354 ? 4.527 14.725 -17.839 1.00 59.75 354 ILE A O 1
ATOM 2707 N N . ARG A 1 355 ? 3.511 13.275 -19.206 1.00 60.19 355 ARG A N 1
ATOM 2708 C CA . ARG A 1 355 ? 2.555 12.713 -18.250 1.00 60.19 355 ARG A CA 1
ATOM 2709 C C . ARG A 1 355 ? 2.864 11.229 -17.996 1.00 60.19 355 ARG A C 1
ATOM 2711 O O . ARG A 1 355 ? 3.464 10.567 -18.839 1.00 60.19 355 ARG A O 1
ATOM 2718 N N . PRO A 1 356 ? 2.462 10.657 -16.842 1.00 61.25 356 PRO A N 1
ATOM 2719 C CA . PRO A 1 356 ? 2.539 9.211 -16.638 1.00 61.25 356 PRO A CA 1
ATOM 2720 C C . PRO A 1 356 ? 1.817 8.483 -17.769 1.00 61.25 356 PRO A C 1
ATOM 2722 O O . PRO A 1 356 ? 0.728 8.908 -18.133 1.00 61.25 356 PRO A O 1
ATOM 2725 N N . GLY A 1 357 ? 2.376 7.388 -18.276 1.00 61.53 357 GLY A N 1
ATOM 2726 C CA . GLY A 1 357 ? 1.805 6.646 -19.401 1.00 61.53 357 GLY A CA 1
ATOM 2727 C C . GLY A 1 357 ? 2.035 7.286 -20.770 1.00 61.53 357 GLY A C 1
ATOM 2728 O O . GLY A 1 357 ? 1.714 6.651 -21.774 1.00 61.53 357 GLY A O 1
ATOM 2729 N N . ASP A 1 358 ? 2.631 8.481 -20.835 1.00 66.81 358 ASP A N 1
ATOM 2730 C CA . ASP A 1 358 ? 3.093 9.014 -22.107 1.00 66.81 358 ASP A CA 1
ATOM 2731 C C . ASP A 1 358 ? 4.206 8.140 -22.660 1.00 66.81 358 ASP A C 1
ATOM 2733 O O . ASP A 1 358 ? 5.019 7.539 -21.950 1.00 66.81 358 ASP A O 1
ATOM 2737 N N . THR A 1 359 ? 4.204 8.086 -23.978 1.00 69.69 359 THR A N 1
ATOM 2738 C CA . THR A 1 359 ? 5.200 7.387 -24.756 1.00 69.69 359 THR A CA 1
ATOM 2739 C C . THR A 1 359 ? 6.393 8.310 -24.962 1.00 69.69 359 THR A C 1
ATOM 2741 O O . THR A 1 359 ? 6.249 9.367 -25.576 1.00 69.69 359 THR A O 1
ATOM 2744 N N . VAL A 1 360 ? 7.560 7.923 -24.454 1.00 69.25 360 VAL A N 1
ATOM 2745 C CA . VAL A 1 360 ? 8.765 8.759 -24.471 1.00 69.25 360 VAL A CA 1
ATOM 2746 C C . VAL A 1 360 ? 9.912 8.021 -25.155 1.00 69.25 360 VAL A C 1
ATOM 2748 O O . VAL A 1 360 ? 10.029 6.801 -25.031 1.00 69.25 360 VAL A O 1
ATOM 2751 N N . SER A 1 361 ? 10.770 8.763 -25.863 1.00 67.62 361 SER A N 1
ATOM 2752 C CA . SER A 1 361 ? 11.976 8.212 -26.486 1.00 67.62 361 SER A CA 1
ATOM 2753 C C . SER A 1 361 ? 13.211 8.357 -25.578 1.00 67.62 361 SER A C 1
ATOM 2755 O O . SER A 1 361 ? 13.314 9.338 -24.827 1.00 67.62 361 SER A O 1
ATOM 2757 N N . PRO A 1 362 ? 14.201 7.439 -25.658 1.00 63.34 362 PRO A N 1
ATOM 2758 C CA . PRO A 1 362 ? 15.458 7.546 -24.904 1.00 63.34 362 PRO A CA 1
ATOM 2759 C C . PRO A 1 362 ? 16.193 8.866 -25.158 1.00 63.34 362 PRO A C 1
ATOM 2761 O O . PRO A 1 362 ? 16.701 9.494 -24.227 1.00 63.34 362 PRO A O 1
ATOM 2764 N N . ALA A 1 363 ? 16.205 9.321 -26.415 1.00 64.44 363 ALA A N 1
ATOM 2765 C CA . ALA A 1 363 ? 16.845 10.568 -26.815 1.00 64.44 363 ALA A CA 1
ATOM 2766 C C . ALA A 1 363 ? 16.194 11.796 -26.159 1.00 64.44 363 ALA A C 1
ATOM 2768 O O . ALA A 1 363 ? 16.899 12.722 -25.753 1.00 64.44 363 ALA A O 1
ATOM 2769 N N . TYR A 1 364 ? 14.863 11.794 -26.022 1.00 67.19 364 TYR A N 1
ATOM 2770 C CA . TYR A 1 364 ? 14.135 12.869 -25.355 1.00 67.19 364 TYR A CA 1
ATOM 2771 C C . TYR A 1 364 ? 14.456 12.905 -23.855 1.00 67.19 364 TYR A C 1
ATOM 2773 O O . TYR A 1 364 ? 14.852 13.952 -23.344 1.00 67.19 364 TYR A O 1
ATOM 2781 N N . LEU A 1 365 ? 14.385 11.768 -23.152 1.00 64.56 365 LEU A N 1
ATOM 2782 C CA . LEU A 1 365 ? 14.674 11.735 -21.711 1.00 64.56 365 LEU A CA 1
ATOM 2783 C C . LEU A 1 365 ? 16.122 12.094 -21.388 1.00 64.56 365 LEU A C 1
ATOM 2785 O O . LEU A 1 365 ? 16.364 12.888 -20.482 1.00 64.56 365 LEU A O 1
ATOM 2789 N N . ARG A 1 366 ? 17.084 11.603 -22.174 1.00 65.44 366 ARG A N 1
ATOM 2790 C CA . ARG A 1 366 ? 18.505 11.934 -21.997 1.00 65.44 366 ARG A CA 1
ATOM 2791 C C . ARG A 1 366 ? 18.790 13.429 -22.160 1.00 65.44 366 ARG A C 1
ATOM 2793 O O . ARG A 1 366 ? 19.677 13.961 -21.498 1.00 65.44 366 ARG A O 1
ATOM 2800 N N . LYS A 1 367 ? 18.067 14.100 -23.059 1.00 64.19 367 LYS A N 1
ATOM 2801 C CA . LYS A 1 367 ? 18.253 15.526 -23.352 1.00 64.19 367 LYS A CA 1
ATOM 2802 C C . LYS A 1 367 ? 17.566 16.425 -22.327 1.00 64.19 367 LYS A C 1
ATOM 2804 O O . LYS A 1 367 ? 18.066 17.513 -22.048 1.00 64.19 367 LYS A O 1
ATOM 2809 N N . CYS A 1 368 ? 16.428 15.984 -21.802 1.00 53.75 368 CYS A N 1
ATOM 2810 C CA . CYS A 1 368 ? 15.530 16.846 -21.050 1.00 53.75 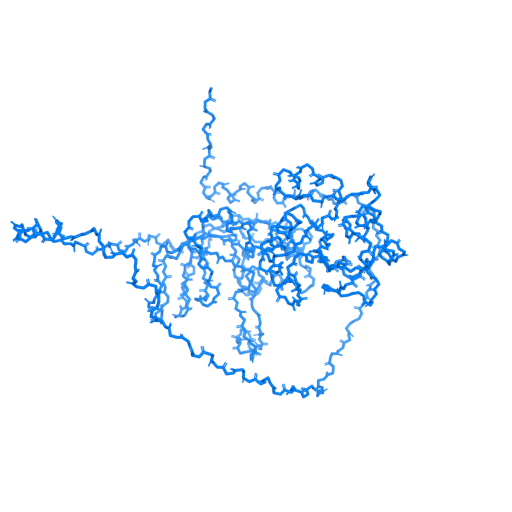368 CYS A CA 1
ATOM 2811 C C . CYS A 1 368 ? 15.520 16.576 -19.538 1.00 53.75 368 CYS A C 1
ATOM 2813 O O . CYS A 1 368 ? 15.092 17.448 -18.784 1.00 53.75 368 CYS A O 1
ATOM 2815 N N . THR A 1 369 ? 16.025 15.423 -19.082 1.00 59.84 369 THR A N 1
ATOM 2816 C CA . THR A 1 369 ? 15.983 15.028 -17.670 1.00 59.84 369 THR A CA 1
ATOM 2817 C C . THR A 1 369 ? 17.355 14.551 -17.176 1.00 59.84 369 THR A C 1
ATOM 2819 O O . THR A 1 369 ? 17.830 13.490 -17.583 1.00 59.84 369 THR A O 1
ATOM 2822 N N . PRO A 1 370 ? 18.016 15.291 -16.265 1.00 62.47 370 PRO A N 1
ATOM 2823 C CA . PRO A 1 370 ? 19.245 14.818 -15.629 1.00 62.47 370 PRO A CA 1
ATOM 2824 C C . PRO A 1 370 ? 19.024 13.511 -14.852 1.00 62.47 370 PRO A C 1
ATOM 2826 O O . PRO A 1 370 ? 18.046 13.386 -14.125 1.00 62.47 370 PRO A O 1
ATOM 2829 N N . PHE A 1 371 ? 19.963 12.565 -14.932 1.00 61.72 371 PHE A N 1
ATOM 2830 C CA . PHE A 1 371 ? 19.816 11.218 -14.355 1.00 61.72 371 PHE A CA 1
ATOM 2831 C C . PHE A 1 371 ? 19.405 11.196 -12.873 1.00 61.72 371 PHE A C 1
ATOM 2833 O O . PHE A 1 371 ? 18.516 10.445 -12.499 1.00 61.72 371 PHE A O 1
ATOM 2840 N N . LYS A 1 372 ? 19.975 12.085 -12.047 1.00 60.16 372 LYS A N 1
ATOM 2841 C CA . LYS A 1 372 ? 19.668 12.228 -10.605 1.00 60.16 372 LYS A CA 1
ATOM 2842 C C . LYS A 1 372 ? 18.185 12.449 -10.272 1.00 60.16 372 LYS A C 1
ATOM 2844 O O . LYS A 1 372 ? 17.798 12.416 -9.114 1.00 60.16 372 LYS A O 1
ATOM 2849 N N . TYR A 1 373 ? 17.391 12.797 -11.273 1.00 59.12 373 TYR A N 1
ATOM 2850 C CA . TYR A 1 373 ? 15.970 13.075 -11.169 1.00 59.12 373 TYR A CA 1
ATOM 2851 C C . TYR A 1 373 ? 15.106 11.873 -11.610 1.00 59.12 373 TYR A C 1
ATOM 2853 O O . TYR A 1 373 ? 13.899 11.855 -11.368 1.00 59.12 373 TYR A O 1
ATOM 2861 N N . LEU A 1 374 ? 15.724 10.865 -12.234 1.00 57.25 374 LEU A N 1
ATOM 2862 C CA . LEU A 1 374 ? 15.119 9.589 -12.622 1.00 57.25 374 LEU A CA 1
ATOM 2863 C C . LEU A 1 374 ? 15.302 8.493 -11.561 1.00 57.25 374 LEU A C 1
ATOM 2865 O O . LEU A 1 374 ? 14.654 7.454 -11.681 1.00 57.25 374 LEU A O 1
ATOM 2869 N N . VAL A 1 375 ? 16.146 8.712 -10.546 1.00 53.97 375 VAL A N 1
ATOM 2870 C CA . VAL A 1 375 ? 16.502 7.723 -9.512 1.00 53.97 375 VAL A CA 1
ATOM 2871 C C . VAL A 1 375 ? 16.030 8.089 -8.116 1.00 53.97 375 VAL A C 1
ATOM 2873 O O . VAL A 1 375 ? 16.017 9.295 -7.779 1.00 53.97 375 VAL A O 1
#

InterPro domains:
  IPR011032 GroES-like superfamily [SSF50129] (99-274)
  IPR013149 Alcohol dehydrogenase-like, C-terminal [PF00107] (283-333)
  IPR013154 Alcohol dehydrogenase-like, N-terminal [PF08240] (127-239)
  IPR036291 NAD(P)-binding domain superfamily [SSF51735] (241-342)

Radius of gyration: 25.63 Å; chains: 1; bounding box: 55×79×58 Å

pLDDT: mean 70.71, std 24.78, range [22.16, 97.81]

Foldseek 3Di:
DDPDPPPDALVVVLVVVQVPPDDDDPPDDDDDDDDDDDDDDDDDDDDDDDDDDDDDDDDDPDPPPPDPPDPDPPPVVVVVPDPDDDPPPDDDQDADDDDQWWWFFFWDPAAPPIHTDIDIDGFDDAAQQKFKWFFRWADDDVLQVCCRNQPPPSPQDPVLVAGHAGQKGKTFGNGHHNNDDPDGGRFIWIGGQWQDAAPVQPPDDPNGRHRTDTARRRHHHDRIRMDMGRPVRIHGDDPPQDRVNRNLCRYQVVVLLVLLVVEDDDQAAEEEEFQDDLSNQLSNCVSCVVSRYHYAYEDAPVSPVVSVVSPNPHYDYPVDPNLVVCCVVVVNPQFHFYAYRDVQLQPVFDDVPDDGRDTGGSVRNVVGGDSVSRD

Sequence (375 aa):
MTAKKRTLSSTENLEHAMKTVKISQPTTPDHEIPTACNAGVDNSSIEMQEVQRFPNPGGSLQAEAEMTTNCNHSAAEELENNKDEMEISEPSTPQFVIPETCKAGVVVNRGENYSIKIENVKVPEPGPDEVLIKIDLFRVCSGDIHCLKGMPGLIHNPNNGVKSAGHEGVGRVVKIGSHLKDIKIGARVAIGLLWRYNSRGTNHRRGERQSMLLTGVDVPGTFQRYITLPEKSMILIPEGVTDETAACVICCGGPIYKAFSRWAHNEGDWALIAAGSPAQNILAAQIAKAKGFKAIVLADHSQKDLCLKMGVEHFMDEETDWAGEVEKLTGGHDKYMLFPMNARGLRDCYPPDIRPGDTVSPAYLRKCTPFKYLV